Protein AF-A0A969Y5C3-F1 (afdb_monomer)

Solvent-accessible surface area (backbone atoms only — not comparable to full-atom values): 13842 Å² total; per-residue (Å²): 135,90,38,76,43,78,48,73,70,83,74,59,90,88,42,61,69,61,44,55,52,46,55,52,49,49,57,65,30,68,34,36,38,18,27,14,65,58,46,37,65,63,50,38,77,58,30,82,54,47,44,76,51,52,58,35,22,68,54,88,46,24,50,59,86,62,84,75,93,69,72,56,94,81,53,78,95,75,79,98,54,47,31,38,27,33,70,45,72,44,36,96,47,48,27,63,70,49,53,48,49,51,40,71,72,36,80,59,34,34,37,41,35,34,31,47,74,57,75,81,76,49,76,65,51,60,54,53,60,65,38,91,42,37,44,75,65,41,68,72,61,72,70,53,44,40,56,56,54,71,67,33,62,35,38,49,42,58,48,46,81,98,41,74,70,39,50,39,37,66,46,60,55,29,44,35,16,20,50,36,41,45,35,38,29,44,73,31,70,56,53,57,89,47,58,84,62,45,40,68,20,92,47,69,69,46,40,54,52,45,46,53,52,50,69,74,60,78,50,72,72,61,28,55,53,29,28,46,53,16,65,68,33,16,45,71,51,44,50,50,55,51,47,55,51,43,77,73,68,110

pLDDT: mean 91.1, std 8.11, range [57.84, 98.56]

Sequence (250 aa):
MQVVYDCIDPVLENNRIQQQKQNKLLKLSRINFVNSPYLYREISKFNTKTFLVPCGCKTTYFNAKKIFNTPPADFPKIKNQQVLGISSTIDWRINLELILFIAQSNLNWHLVIIGPIHGNPDKKWASVLRTANIHYLGVKDKSKLANYYSFFDVCLIPYIFNKKPLKNNPMKFYEYMAMGKPVVSVPIEALECYQPHVKFANNKRDFVKCINIQLGNQKKKSISDRIMIAKTNNWENKIKEMFKQIDKHL

Mean predicted aligned error: 4.78 Å

Nearest PDB structures (foldseek):
  3c4q-assembly1_A  TM=7.708E-01  e=1.526E-09  Corynebacterium glutamicum
  3c48-assembly1_A  TM=6.067E-01  e=9.274E-10  Corynebacterium glutamicum
  3oka-assembly1_A  TM=6.647E-01  e=3.428E-08  Corynebacterium glutamicum
  2iv3-assembly2_D  TM=6.651E-01  e=3.884E-06  Streptomyces viridochromogenes
  2iv3-assembly1_A  TM=6.685E-01  e=6.390E-06  Streptomyces viridochromogenes

Secondary structure (DSSP, 8-state):
---EEEE-SPPPTT-HHHHHHHHHHHHH-SEEEESSHHHHHHHTTT-S-EEE----B-TTT--TTS---S--TTS----SSEEEEEES-BSTTB-HHHHHHHHHH-TTEEEEEES-B-S---HHHHHHHTSTTEEEEE---GGGHHHHHTT-SEEEE-BPTTSGGGGS--THHHHHHHTT--EEES--GGGGGGTTTEEE-SSHHHHHHHHHHHHH---HHHHHHHHHHHHHTBHHHHHHHHHHHHHHH-

Foldseek 3Di:
DAAEEEDFADDDPPCVVVVVVVLVSLLVHLAYEYAFPLCCVVSCVNPVRYDHQHAAAALVLAALVDDQPDAPPLDDPQDPAAEEEEEDAAELFADLVLLQLLCVVDVSYAYEYEEAHDDDPDPSNVVSCPRPRYHYPYYDDSSCVNRNLLRHQEYEARTDAPDRVLRGRDHVQLSNLSSLHAYEYAHRRSCPVVPPSYHHARDSVSSNVSVVVSNPDPDPVSSVVSSVVNVCRHPVNSVVVVVVSVVVRD

Radius of gyration: 19.15 Å; Cα contacts (8 Å, |Δi|>4): 437; chains: 1; bounding box: 48×39×54 Å

Structure (mmCIF, N/CA/C/O backbone):
data_AF-A0A969Y5C3-F1
#
_entry.id   AF-A0A969Y5C3-F1
#
loop_
_atom_site.group_PDB
_atom_site.id
_atom_site.type_symbol
_atom_site.label_atom_id
_atom_site.label_alt_id
_atom_site.label_comp_id
_atom_site.label_asym_id
_atom_site.label_entity_id
_atom_site.label_seq_id
_atom_site.pdbx_PDB_ins_code
_atom_site.Cartn_x
_atom_site.Cartn_y
_atom_site.Cartn_z
_atom_site.occupancy
_atom_site.B_iso_or_equiv
_atom_site.auth_seq_id
_atom_site.auth_comp_id
_atom_site.auth_asym_id
_atom_site.auth_atom_id
_atom_site.pdbx_PDB_model_num
ATOM 1 N N . MET A 1 1 ? 15.996 -10.269 -31.976 1.00 62.09 1 MET A N 1
ATOM 2 C CA . MET A 1 1 ? 14.940 -10.364 -30.943 1.00 62.09 1 MET A CA 1
ATOM 3 C C . MET A 1 1 ? 14.844 -9.020 -30.235 1.00 62.09 1 MET A C 1
ATOM 5 O O . MET A 1 1 ? 15.869 -8.547 -29.761 1.00 62.09 1 MET A O 1
ATOM 9 N N . GLN A 1 2 ? 13.675 -8.377 -30.217 1.00 85.06 2 GLN A N 1
ATOM 10 C CA . GLN A 1 2 ? 13.462 -7.152 -29.438 1.00 85.06 2 GLN A CA 1
ATOM 11 C C . GLN A 1 2 ? 12.976 -7.550 -28.041 1.00 85.06 2 GLN A C 1
ATOM 13 O O . GLN A 1 2 ? 11.941 -8.196 -27.913 1.00 85.06 2 GLN A O 1
ATOM 18 N N . VAL A 1 3 ? 13.752 -7.229 -27.006 1.00 92.00 3 VAL A N 1
ATOM 19 C CA . VAL A 1 3 ? 13.428 -7.576 -25.615 1.00 92.00 3 VAL A CA 1
ATOM 20 C C . VAL A 1 3 ? 13.048 -6.311 -24.858 1.00 92.00 3 VAL A C 1
ATOM 22 O O . VAL A 1 3 ? 13.847 -5.377 -24.775 1.00 92.00 3 VAL A O 1
ATOM 25 N N . VAL A 1 4 ? 11.844 -6.303 -24.290 1.00 94.69 4 VAL A N 1
ATOM 26 C CA . VAL A 1 4 ? 11.389 -5.323 -23.299 1.00 94.69 4 VAL A CA 1
ATOM 27 C C . VAL A 1 4 ? 11.378 -6.025 -21.948 1.00 94.69 4 VAL A C 1
ATOM 29 O O . VAL A 1 4 ? 10.812 -7.111 -21.830 1.00 94.69 4 VAL A O 1
ATOM 32 N N . TYR A 1 5 ? 12.023 -5.438 -20.943 1.00 94.69 5 TYR A N 1
ATOM 33 C CA . TYR A 1 5 ? 12.099 -6.024 -19.608 1.00 94.69 5 TYR A CA 1
ATOM 34 C C . TYR A 1 5 ? 11.456 -5.105 -18.571 1.00 94.69 5 TYR A C 1
ATOM 36 O O . TYR A 1 5 ? 11.860 -3.957 -18.422 1.00 94.69 5 TYR A O 1
ATOM 44 N N . ASP A 1 6 ? 10.460 -5.615 -17.851 1.00 93.88 6 ASP A N 1
ATOM 45 C CA . ASP A 1 6 ? 9.796 -4.908 -16.755 1.00 93.88 6 ASP A CA 1
ATOM 46 C C . ASP A 1 6 ? 10.303 -5.443 -15.408 1.00 93.88 6 ASP A C 1
ATOM 48 O O . ASP A 1 6 ? 10.040 -6.586 -15.024 1.00 93.88 6 ASP A O 1
ATOM 52 N N . CYS A 1 7 ? 11.096 -4.631 -14.709 1.00 91.88 7 CYS A N 1
ATOM 53 C CA . CYS A 1 7 ? 11.681 -4.977 -13.423 1.00 91.88 7 CYS A CA 1
ATOM 54 C C . CYS A 1 7 ? 10.827 -4.428 -12.276 1.00 91.88 7 CYS A C 1
ATOM 56 O O . CYS A 1 7 ? 10.934 -3.262 -11.889 1.00 91.88 7 CYS A O 1
ATOM 58 N N . ILE A 1 8 ? 10.025 -5.312 -11.688 1.00 87.62 8 ILE A N 1
ATOM 59 C CA . ILE A 1 8 ? 9.081 -4.978 -10.613 1.00 87.62 8 ILE A CA 1
ATOM 60 C C . ILE A 1 8 ? 9.742 -5.036 -9.227 1.00 87.62 8 ILE A C 1
ATOM 62 O O . ILE A 1 8 ? 9.418 -4.229 -8.354 1.00 87.62 8 ILE A O 1
ATOM 66 N N . ASP A 1 9 ? 10.672 -5.969 -9.024 1.00 83.75 9 ASP A N 1
ATOM 67 C CA . ASP A 1 9 ? 11.317 -6.218 -7.735 1.00 83.75 9 ASP A CA 1
ATOM 68 C C . ASP A 1 9 ? 12.847 -6.254 -7.872 1.00 83.75 9 ASP A C 1
ATOM 70 O O . ASP A 1 9 ? 13.371 -6.815 -8.841 1.00 83.75 9 ASP A O 1
ATOM 74 N N . PRO A 1 10 ? 13.598 -5.713 -6.894 1.00 80.00 10 PRO A N 1
ATOM 75 C CA . PRO A 1 10 ? 15.041 -5.871 -6.854 1.00 80.00 10 PRO A CA 1
ATOM 76 C C . PRO A 1 10 ? 15.394 -7.335 -6.590 1.00 80.00 10 PRO A C 1
ATOM 78 O O . PRO A 1 10 ? 14.837 -7.975 -5.692 1.00 80.00 10 PRO A O 1
ATOM 81 N N . VAL A 1 11 ? 16.387 -7.856 -7.310 1.00 80.12 11 VAL A N 1
ATOM 82 C CA . VAL A 1 11 ? 16.952 -9.167 -6.986 1.00 80.12 11 VAL A CA 1
ATOM 83 C C . VAL A 1 11 ? 17.601 -9.110 -5.604 1.00 80.12 11 VAL A C 1
ATOM 85 O O . VAL A 1 11 ? 18.266 -8.141 -5.232 1.00 80.12 11 VAL A O 1
ATOM 88 N N . LEU A 1 12 ? 17.398 -10.160 -4.806 1.00 71.00 12 LEU A N 1
ATOM 89 C CA . LEU A 1 12 ? 17.962 -10.220 -3.466 1.00 71.00 12 LEU A CA 1
ATOM 90 C C . LEU A 1 12 ? 19.500 -10.180 -3.527 1.00 71.00 12 LEU A C 1
ATOM 92 O O . LEU A 1 12 ? 20.126 -10.960 -4.238 1.00 71.00 12 LEU A O 1
ATOM 96 N N . GLU A 1 13 ? 20.103 -9.287 -2.735 1.00 69.69 13 GLU A N 1
ATOM 97 C CA . GLU A 1 13 ? 21.564 -9.094 -2.627 1.00 69.69 13 GLU A CA 1
ATOM 98 C C . GLU A 1 13 ? 22.377 -10.390 -2.407 1.00 69.69 13 GLU A C 1
ATOM 100 O O . GLU A 1 13 ? 23.507 -10.493 -2.875 1.00 69.69 13 GLU A O 1
ATOM 105 N N . ASN A 1 14 ? 21.799 -11.410 -1.769 1.00 75.81 14 ASN A N 1
ATOM 106 C CA . ASN A 1 14 ? 22.447 -12.701 -1.522 1.00 75.81 14 ASN A CA 1
ATOM 107 C C . ASN A 1 14 ? 22.288 -13.728 -2.663 1.00 75.81 14 ASN A C 1
ATOM 109 O O . ASN A 1 14 ? 22.882 -14.799 -2.590 1.00 75.81 14 ASN A O 1
ATOM 113 N N . ASN A 1 15 ? 21.531 -13.428 -3.725 1.00 82.75 15 ASN A N 1
ATOM 114 C CA . ASN A 1 15 ? 21.331 -14.333 -4.859 1.00 82.75 15 ASN A CA 1
ATOM 115 C C . ASN A 1 15 ? 22.194 -13.929 -6.069 1.00 82.75 15 ASN A C 1
ATOM 117 O O . ASN A 1 15 ? 21.703 -13.373 -7.055 1.00 82.75 15 ASN A O 1
ATOM 121 N N . ARG A 1 16 ? 23.501 -14.219 -5.993 1.00 86.50 16 ARG A N 1
ATOM 122 C CA . ARG A 1 16 ? 24.490 -13.849 -7.028 1.00 86.50 16 ARG A CA 1
ATOM 123 C C . ARG A 1 16 ? 24.141 -14.383 -8.420 1.00 86.50 16 ARG A C 1
ATOM 125 O O . ARG A 1 16 ? 24.291 -13.663 -9.402 1.00 86.50 16 ARG A O 1
ATOM 132 N N . ILE A 1 17 ? 23.641 -15.617 -8.511 1.00 88.62 17 ILE A N 1
ATOM 133 C CA . ILE A 1 17 ? 23.264 -16.233 -9.795 1.00 88.62 17 ILE A CA 1
ATOM 134 C C . ILE A 1 17 ? 22.123 -15.445 -10.445 1.00 88.62 17 ILE A C 1
ATOM 136 O O . ILE A 1 17 ? 22.175 -15.138 -11.637 1.00 88.62 17 ILE A O 1
ATOM 140 N N . GLN A 1 18 ? 21.097 -15.085 -9.671 1.00 86.69 18 GLN A N 1
ATOM 141 C CA . GLN A 1 18 ? 19.973 -14.311 -10.189 1.00 86.69 18 GLN A CA 1
ATOM 142 C C . GLN A 1 18 ? 20.397 -12.894 -10.596 1.00 86.69 18 GLN A C 1
ATOM 144 O O . GLN A 1 18 ? 19.936 -12.408 -11.625 1.00 86.69 18 GLN A O 1
ATOM 149 N N . GLN A 1 19 ? 21.322 -12.266 -9.862 1.00 87.44 19 GLN A N 1
ATOM 150 C CA . GLN A 1 19 ? 21.874 -10.955 -10.229 1.00 87.44 19 GLN A CA 1
ATOM 151 C C . GLN A 1 19 ? 22.645 -11.010 -11.544 1.00 87.44 19 GLN A C 1
ATOM 153 O O . GLN A 1 19 ? 22.426 -10.178 -12.415 1.00 87.44 19 GLN A O 1
ATOM 158 N N . GLN A 1 20 ? 23.515 -12.006 -11.734 1.00 89.38 20 GLN A N 1
ATOM 159 C CA . GLN A 1 20 ? 24.256 -12.163 -12.989 1.00 89.38 20 GLN A CA 1
ATOM 160 C C . GLN A 1 20 ? 23.309 -12.367 -14.177 1.00 89.38 20 GLN A C 1
ATOM 162 O O . GLN A 1 20 ? 23.477 -11.733 -15.221 1.00 89.38 20 GLN A O 1
ATOM 167 N N . LYS A 1 21 ? 22.278 -13.206 -14.004 1.00 90.81 21 LYS A N 1
ATOM 168 C CA . LYS A 1 21 ? 21.239 -13.419 -15.020 1.00 90.81 21 LYS A CA 1
ATOM 169 C C . LYS A 1 21 ? 20.464 -12.132 -15.320 1.00 90.81 21 LYS A C 1
ATOM 171 O O . LYS A 1 21 ? 20.291 -11.803 -16.492 1.00 90.81 21 LYS A O 1
ATOM 176 N N . GLN A 1 22 ? 20.053 -11.386 -14.292 1.00 91.62 22 GLN A N 1
ATOM 177 C CA . GLN A 1 22 ? 19.362 -10.107 -14.461 1.00 91.62 22 GLN A CA 1
ATOM 178 C C . GLN A 1 22 ? 20.256 -9.085 -15.168 1.00 91.62 22 GLN A C 1
ATOM 180 O O . GLN A 1 22 ? 19.832 -8.506 -16.158 1.00 91.62 22 GLN A O 1
ATOM 185 N N . ASN A 1 23 ? 21.510 -8.921 -14.750 1.00 91.62 23 ASN A N 1
ATOM 186 C CA . ASN A 1 23 ? 22.449 -7.984 -15.371 1.00 91.62 23 ASN A CA 1
ATOM 187 C C . ASN A 1 23 ? 22.669 -8.289 -16.857 1.00 91.62 23 ASN A C 1
ATOM 189 O O . ASN A 1 23 ? 22.764 -7.368 -17.667 1.00 91.62 23 ASN A O 1
ATOM 193 N N . LYS A 1 24 ? 22.730 -9.574 -17.234 1.00 91.75 24 LYS A N 1
ATOM 194 C CA . LYS A 1 24 ? 22.793 -9.975 -18.645 1.00 91.75 24 LYS A CA 1
ATOM 195 C C . LYS A 1 24 ? 21.522 -9.559 -19.390 1.00 91.75 24 LYS A C 1
ATOM 197 O O . LYS A 1 24 ? 21.624 -8.986 -20.469 1.00 91.75 24 LYS A O 1
ATOM 202 N N . LEU A 1 25 ? 20.346 -9.797 -18.809 1.00 92.19 25 LEU A N 1
ATOM 203 C CA . LEU A 1 25 ? 19.066 -9.411 -19.406 1.00 92.19 25 LEU A CA 1
ATOM 204 C C . LEU A 1 25 ? 18.924 -7.888 -19.554 1.00 92.19 25 LEU A C 1
ATOM 206 O O . LEU A 1 25 ? 18.529 -7.433 -20.618 1.00 92.19 25 LEU A O 1
ATOM 210 N N . LEU A 1 26 ? 19.323 -7.112 -18.542 1.00 93.38 26 LEU A N 1
ATOM 211 C CA . LEU A 1 26 ? 19.278 -5.643 -18.543 1.00 93.38 26 LEU A CA 1
ATOM 212 C C . LEU A 1 26 ? 20.139 -5.005 -19.640 1.00 93.38 26 LEU A C 1
ATOM 214 O O . LEU A 1 26 ? 19.783 -3.947 -20.158 1.00 93.38 26 LEU A O 1
ATOM 218 N N . LYS A 1 27 ? 21.271 -5.635 -19.979 1.00 91.81 27 LYS A N 1
ATOM 219 C CA . LYS A 1 27 ? 22.158 -5.203 -21.072 1.00 91.81 27 LYS A CA 1
ATOM 220 C C . LYS A 1 27 ? 21.638 -5.611 -22.451 1.00 91.81 27 LYS A C 1
ATOM 222 O O . LYS A 1 27 ? 21.927 -4.936 -23.431 1.00 91.81 27 LYS A O 1
ATOM 227 N N . LEU A 1 28 ? 20.924 -6.735 -22.533 1.00 93.00 28 LEU A N 1
ATOM 228 C CA . LEU A 1 28 ? 20.376 -7.265 -23.787 1.00 93.00 28 LEU A CA 1
ATOM 229 C C . LEU A 1 28 ? 19.005 -6.676 -24.135 1.00 93.00 28 LEU A C 1
ATOM 231 O O . LEU A 1 28 ? 18.603 -6.710 -25.299 1.00 93.00 28 LEU A O 1
ATOM 235 N N . SER A 1 29 ? 18.267 -6.177 -23.146 1.00 94.31 29 SER A N 1
ATOM 236 C CA . SER A 1 29 ? 16.988 -5.518 -23.365 1.00 94.31 29 SER A CA 1
ATOM 237 C C . SER A 1 29 ? 17.181 -4.222 -24.144 1.00 94.31 29 SER A C 1
ATOM 239 O O . SER A 1 29 ? 18.144 -3.480 -23.965 1.00 94.31 29 SER A O 1
ATOM 241 N N . ARG A 1 30 ? 16.243 -3.930 -25.042 1.00 94.81 30 ARG A N 1
ATOM 242 C CA . ARG A 1 30 ? 16.225 -2.665 -25.780 1.00 94.81 30 ARG A CA 1
ATOM 243 C C . ARG A 1 30 ? 15.581 -1.555 -24.958 1.00 94.81 30 ARG A C 1
ATOM 245 O O . ARG A 1 30 ? 15.945 -0.395 -25.128 1.00 94.81 30 ARG A O 1
ATOM 252 N N . ILE A 1 31 ? 14.644 -1.923 -24.085 1.00 96.12 31 ILE A N 1
ATOM 253 C CA . ILE A 1 31 ? 13.957 -1.035 -23.149 1.00 96.12 31 ILE A CA 1
ATOM 254 C C . ILE A 1 31 ? 13.816 -1.753 -21.806 1.00 96.12 31 ILE A C 1
ATOM 256 O O . ILE A 1 31 ? 13.459 -2.935 -21.770 1.00 96.12 31 ILE A O 1
ATOM 260 N N . ASN A 1 32 ? 14.052 -1.020 -20.718 1.00 96.75 32 ASN A N 1
ATOM 261 C CA . ASN A 1 32 ? 13.731 -1.447 -19.361 1.00 96.75 32 ASN A CA 1
ATOM 262 C C . ASN A 1 32 ? 12.648 -0.551 -18.755 1.00 96.75 32 ASN A C 1
ATOM 264 O O . ASN A 1 32 ? 12.747 0.674 -18.824 1.00 96.75 32 ASN A O 1
ATOM 268 N N . PHE A 1 33 ? 11.667 -1.154 -18.096 1.00 96.88 33 PHE A N 1
ATOM 269 C CA . PHE A 1 33 ? 10.751 -0.462 -17.196 1.00 96.88 33 PHE A CA 1
ATOM 270 C C . PHE A 1 33 ? 11.070 -0.823 -15.752 1.00 96.88 33 PHE A C 1
ATOM 272 O O . PHE A 1 33 ? 11.528 -1.925 -15.451 1.00 96.88 33 PHE A O 1
ATOM 279 N N . VAL A 1 34 ? 10.872 0.141 -14.863 1.00 96.12 34 VAL A N 1
ATOM 280 C CA . VAL A 1 34 ? 11.080 -0.006 -13.423 1.00 96.12 34 VAL A CA 1
ATOM 281 C C . VAL A 1 34 ? 9.980 0.733 -12.684 1.00 96.12 34 VAL A C 1
ATOM 283 O O . VAL A 1 34 ? 9.523 1.775 -13.148 1.00 96.12 34 VAL A O 1
ATOM 286 N N . ASN A 1 35 ? 9.579 0.240 -11.514 1.00 94.38 35 ASN A N 1
ATOM 287 C CA . ASN A 1 35 ? 8.459 0.836 -10.783 1.00 94.38 35 ASN A CA 1
ATOM 288 C C . ASN A 1 35 ? 8.860 1.834 -9.689 1.00 94.38 35 ASN A C 1
ATOM 290 O O . ASN A 1 35 ? 7.990 2.521 -9.157 1.00 94.38 35 ASN A O 1
ATOM 294 N N . SER A 1 36 ? 10.143 1.940 -9.336 1.00 94.19 36 SER A N 1
ATOM 295 C CA . SER A 1 36 ? 10.598 2.785 -8.230 1.00 94.19 36 SER A CA 1
ATOM 296 C C . SER A 1 36 ? 11.825 3.630 -8.586 1.00 94.19 36 SER A C 1
ATOM 298 O O . SER A 1 36 ? 12.647 3.208 -9.406 1.00 94.19 36 SER A O 1
ATOM 300 N N . PRO A 1 37 ? 12.003 4.800 -7.941 1.00 93.88 37 PRO A N 1
ATOM 301 C CA . PRO A 1 37 ? 13.206 5.615 -8.116 1.00 93.88 37 PRO A CA 1
ATOM 302 C C . PRO A 1 37 ? 14.501 4.860 -7.785 1.00 93.88 37 PRO A C 1
ATOM 304 O O . PRO A 1 37 ? 15.498 5.003 -8.491 1.00 93.88 37 PRO A O 1
ATOM 307 N N . TYR A 1 38 ? 14.475 4.001 -6.760 1.00 92.00 38 TYR A N 1
ATOM 308 C CA . TYR A 1 38 ? 15.594 3.122 -6.427 1.00 92.00 38 TYR A CA 1
ATOM 309 C C . TYR A 1 38 ? 15.970 2.204 -7.596 1.00 92.00 38 TYR A C 1
ATOM 311 O O . TYR A 1 38 ? 17.125 2.191 -8.021 1.00 92.00 38 TYR A O 1
ATOM 319 N N . LEU A 1 39 ? 15.001 1.459 -8.142 1.00 92.75 39 LEU A N 1
ATOM 320 C CA . LEU A 1 39 ? 15.252 0.555 -9.266 1.00 92.75 39 LEU A CA 1
ATOM 321 C C . LEU A 1 39 ? 15.721 1.326 -10.498 1.00 92.75 39 LEU A C 1
ATOM 323 O O . LEU A 1 39 ? 16.626 0.868 -11.184 1.00 92.75 39 LEU A O 1
ATOM 327 N N . TYR A 1 40 ? 15.174 2.518 -10.739 1.00 95.25 40 TYR A N 1
ATOM 328 C CA . TYR A 1 40 ? 15.629 3.399 -11.809 1.00 95.25 40 TYR A CA 1
ATOM 329 C C . TYR A 1 40 ? 17.104 3.759 -11.677 1.00 95.25 40 TYR A C 1
ATOM 331 O O . TYR A 1 40 ? 17.859 3.554 -12.628 1.00 95.25 40 TYR A O 1
ATOM 339 N N . ARG A 1 41 ? 17.545 4.223 -10.503 1.00 94.06 41 ARG A N 1
ATOM 340 C CA . ARG A 1 41 ? 18.963 4.529 -10.269 1.00 94.06 41 ARG A CA 1
ATOM 341 C C . ARG A 1 41 ? 19.859 3.314 -10.455 1.00 94.06 41 ARG A C 1
ATOM 343 O O . ARG A 1 41 ? 20.937 3.455 -11.016 1.00 94.06 41 ARG A O 1
ATOM 350 N N . GLU A 1 42 ? 19.440 2.134 -10.009 1.00 91.69 42 GLU A N 1
ATOM 351 C CA . GLU A 1 42 ? 20.273 0.933 -10.122 1.00 91.69 42 GLU A CA 1
ATOM 352 C C . GLU A 1 42 ? 20.323 0.371 -11.546 1.00 91.69 42 GLU A C 1
ATOM 354 O O . GLU A 1 42 ? 21.392 0.003 -12.029 1.00 91.69 42 GLU A O 1
ATOM 359 N N . ILE A 1 43 ? 19.187 0.333 -12.239 1.00 93.12 43 ILE A N 1
ATOM 360 C CA . ILE A 1 43 ? 19.058 -0.329 -13.541 1.00 93.12 43 ILE A CA 1
ATOM 361 C C . ILE A 1 43 ? 19.511 0.574 -14.691 1.00 93.12 43 ILE A C 1
ATOM 363 O O . ILE A 1 43 ? 20.109 0.077 -15.647 1.00 93.12 43 ILE A O 1
ATOM 367 N N . SER A 1 44 ? 19.328 1.894 -14.586 1.00 95.31 44 SER A N 1
ATOM 368 C CA . SER A 1 44 ? 19.805 2.840 -15.611 1.00 95.31 44 SER A CA 1
ATOM 369 C C . SER A 1 44 ? 21.326 2.798 -15.822 1.00 95.31 44 SER A C 1
ATOM 371 O O . SER A 1 44 ? 21.794 3.119 -16.912 1.00 95.31 44 SER A O 1
ATOM 373 N N . LYS A 1 45 ? 22.100 2.304 -14.839 1.00 94.25 45 LYS A N 1
ATOM 374 C CA . LYS A 1 45 ? 23.550 2.047 -14.960 1.00 94.25 45 LYS A CA 1
ATOM 375 C C . LYS A 1 45 ? 23.885 0.985 -16.016 1.00 94.25 45 LYS A C 1
ATOM 377 O O . LYS A 1 45 ? 24.995 0.971 -16.538 1.00 94.25 45 LYS A O 1
ATOM 382 N N . PHE A 1 46 ? 22.953 0.077 -16.308 1.00 93.31 46 PHE A N 1
ATOM 383 C CA . PHE A 1 46 ? 23.133 -1.000 -17.285 1.00 93.31 46 PHE A CA 1
ATOM 384 C C . PHE A 1 46 ? 22.624 -0.624 -18.676 1.00 93.31 46 PHE A C 1
ATOM 386 O O . PHE A 1 46 ? 23.126 -1.157 -19.663 1.00 93.31 46 PHE A O 1
ATOM 393 N N . ASN A 1 47 ? 21.619 0.252 -18.754 1.00 92.94 47 ASN A N 1
ATOM 394 C CA . ASN A 1 47 ? 20.972 0.634 -20.003 1.00 92.94 47 ASN A CA 1
ATOM 395 C C . ASN A 1 47 ? 20.296 2.006 -19.874 1.00 92.94 47 ASN A C 1
ATOM 397 O O . ASN A 1 47 ? 19.406 2.194 -19.041 1.00 92.94 47 ASN A O 1
ATOM 401 N N . THR A 1 48 ? 20.672 2.950 -20.737 1.00 92.88 48 THR A N 1
ATOM 402 C CA . THR A 1 48 ? 20.135 4.319 -20.729 1.00 92.88 48 THR A CA 1
ATOM 403 C C . THR A 1 48 ? 18.674 4.399 -21.173 1.00 92.88 48 THR A C 1
ATOM 405 O O . THR A 1 48 ? 17.980 5.340 -20.799 1.00 92.88 48 THR A O 1
ATOM 408 N N . LYS A 1 49 ? 18.160 3.395 -21.899 1.00 96.12 49 LYS A N 1
ATOM 409 C CA . LYS A 1 49 ? 16.734 3.249 -22.241 1.00 96.12 49 LYS A CA 1
ATOM 410 C C . LYS A 1 49 ? 15.957 2.571 -21.107 1.00 96.12 49 LYS A C 1
ATOM 412 O O . LYS A 1 49 ? 15.257 1.578 -21.308 1.00 96.12 49 LYS A O 1
ATOM 417 N N . THR A 1 50 ? 16.117 3.103 -19.901 1.00 97.25 50 THR A N 1
ATOM 418 C CA . THR A 1 50 ? 15.374 2.691 -18.708 1.00 97.25 50 THR A CA 1
ATOM 419 C C . THR A 1 50 ? 14.357 3.774 -18.373 1.00 97.25 50 THR A C 1
ATOM 421 O O . THR A 1 50 ? 14.714 4.946 -18.347 1.00 97.25 50 THR A O 1
ATOM 424 N N . PHE A 1 51 ? 13.106 3.401 -18.104 1.00 97.44 51 PHE A N 1
ATOM 425 C CA . PHE A 1 51 ? 12.018 4.339 -17.823 1.00 97.44 51 PHE A CA 1
ATOM 426 C C . PHE A 1 51 ? 11.303 3.983 -16.520 1.00 97.44 51 PHE A C 1
ATOM 428 O O . PHE A 1 51 ? 10.927 2.832 -16.295 1.00 97.44 51 PHE A O 1
ATOM 435 N N . LEU A 1 52 ? 11.108 4.985 -15.662 1.00 96.50 52 LEU A N 1
ATOM 436 C CA . LEU A 1 52 ? 10.364 4.847 -14.414 1.00 96.50 52 LEU A CA 1
ATOM 437 C C . LEU A 1 52 ? 8.859 4.933 -14.688 1.00 96.50 52 LEU A C 1
ATOM 439 O O . LEU A 1 52 ? 8.350 6.011 -14.972 1.00 96.50 52 LEU A O 1
ATOM 443 N N . VAL A 1 53 ? 8.156 3.812 -14.538 1.00 96.19 53 VAL A N 1
ATOM 444 C CA . VAL A 1 53 ? 6.694 3.724 -14.607 1.00 96.19 53 VAL A CA 1
ATOM 445 C C . VAL A 1 53 ? 6.195 3.115 -13.293 1.00 96.19 53 VAL A C 1
ATOM 447 O O . VAL A 1 53 ? 6.241 1.896 -13.123 1.00 96.19 53 VAL A O 1
ATOM 450 N N . PRO A 1 54 ? 5.743 3.937 -12.324 1.00 94.19 54 PRO A N 1
ATOM 451 C CA . PRO A 1 54 ? 5.234 3.440 -11.048 1.00 94.19 54 PRO A CA 1
ATOM 452 C C . PRO A 1 54 ? 4.055 2.482 -11.222 1.00 94.19 54 PRO A C 1
ATOM 454 O O . PRO A 1 54 ? 3.335 2.545 -12.220 1.00 94.19 54 PRO A O 1
ATOM 457 N N . CYS A 1 55 ? 3.799 1.650 -10.214 1.00 93.56 55 CYS A N 1
ATOM 458 C CA . CYS A 1 55 ? 2.612 0.806 -10.182 1.00 93.56 55 CYS A CA 1
ATOM 459 C C . CYS A 1 55 ? 1.328 1.640 -10.284 1.00 93.56 55 CYS A C 1
ATOM 461 O O . CYS A 1 55 ? 1.279 2.826 -9.944 1.00 93.56 55 CYS A O 1
ATOM 463 N N . GLY A 1 56 ? 0.260 0.977 -10.723 1.00 92.69 56 GLY A N 1
ATOM 464 C CA . GLY A 1 56 ? -1.079 1.544 -10.732 1.00 92.69 56 GLY A CA 1
ATOM 465 C C . GLY A 1 56 ? -2.070 0.764 -9.877 1.00 92.69 56 GLY A C 1
ATOM 466 O O . GLY A 1 56 ? -1.749 -0.247 -9.244 1.00 92.69 56 GLY A O 1
ATOM 467 N N . CYS A 1 57 ? -3.317 1.225 -9.892 1.00 92.44 57 CYS A N 1
ATOM 468 C CA . CYS A 1 57 ? -4.462 0.456 -9.413 1.00 92.44 57 CYS A CA 1
ATOM 469 C C . CYS A 1 57 ? -5.486 0.236 -10.528 1.00 92.44 57 CYS A C 1
ATOM 471 O O . CYS A 1 57 ? -5.607 1.028 -11.461 1.00 92.44 57 CYS A O 1
ATOM 473 N N . LYS A 1 58 ? -6.257 -0.849 -10.419 1.00 90.25 58 LYS A N 1
ATOM 474 C CA . LYS A 1 58 ? -7.413 -1.075 -11.289 1.00 90.25 58 LYS A CA 1
ATOM 475 C C . LYS A 1 58 ? -8.616 -0.366 -10.671 1.00 90.25 58 LYS A C 1
ATOM 477 O O . LYS A 1 58 ? -9.291 -0.921 -9.805 1.00 90.25 58 LYS A O 1
ATOM 482 N N . THR A 1 59 ? -8.849 0.878 -11.079 1.00 84.12 59 THR A N 1
ATOM 483 C CA . THR A 1 59 ? -9.860 1.764 -10.471 1.00 84.12 59 THR A CA 1
ATOM 484 C C . THR A 1 59 ? -11.286 1.222 -10.594 1.00 84.12 59 THR A C 1
ATOM 486 O O . THR A 1 59 ? -12.128 1.536 -9.758 1.00 84.12 59 THR A O 1
ATOM 489 N N . THR A 1 60 ? -11.558 0.333 -11.557 1.00 86.19 60 THR A N 1
ATOM 490 C CA . THR A 1 60 ? -12.867 -0.328 -11.689 1.00 86.19 60 THR A CA 1
ATOM 491 C C . THR A 1 60 ? -13.222 -1.201 -10.482 1.00 86.19 60 THR A C 1
ATOM 493 O O . THR A 1 60 ? -14.400 -1.349 -10.171 1.00 86.19 60 THR A O 1
ATOM 496 N N . TYR A 1 61 ? -12.231 -1.779 -9.791 1.00 86.88 61 TYR A N 1
ATOM 497 C CA . TYR A 1 61 ? -12.465 -2.557 -8.567 1.00 86.88 61 TYR A CA 1
ATOM 498 C C . TYR A 1 61 ? -12.563 -1.676 -7.322 1.00 86.88 61 TYR A C 1
ATOM 500 O O . TYR A 1 61 ? -13.250 -2.042 -6.374 1.00 86.88 61 TYR A O 1
ATOM 508 N N . PHE A 1 62 ? -11.918 -0.509 -7.329 1.00 89.44 62 PHE A N 1
ATOM 509 C CA . PHE A 1 62 ? -11.821 0.391 -6.183 1.00 89.44 62 PHE A CA 1
ATOM 510 C C . PHE A 1 62 ? -12.531 1.710 -6.482 1.00 89.44 62 PHE A C 1
ATOM 512 O O . PHE A 1 62 ? -11.912 2.705 -6.856 1.00 89.44 62 PHE A O 1
ATOM 519 N N . ASN A 1 63 ? -13.855 1.701 -6.335 1.00 86.06 63 ASN A N 1
ATOM 520 C CA . ASN A 1 63 ? -14.697 2.857 -6.611 1.00 86.06 63 ASN A CA 1
ATOM 521 C C . ASN A 1 63 ? -15.272 3.446 -5.318 1.00 86.06 63 ASN A C 1
ATOM 523 O O . ASN A 1 63 ? -16.272 2.949 -4.800 1.00 86.06 63 ASN A O 1
ATOM 527 N N . ALA A 1 64 ? -14.698 4.557 -4.851 1.00 84.31 64 ALA A N 1
ATOM 528 C CA . ALA A 1 64 ? -15.190 5.288 -3.681 1.00 84.31 64 ALA A CA 1
ATOM 529 C C . ALA A 1 64 ? -16.620 5.852 -3.825 1.00 84.31 64 ALA A C 1
ATOM 5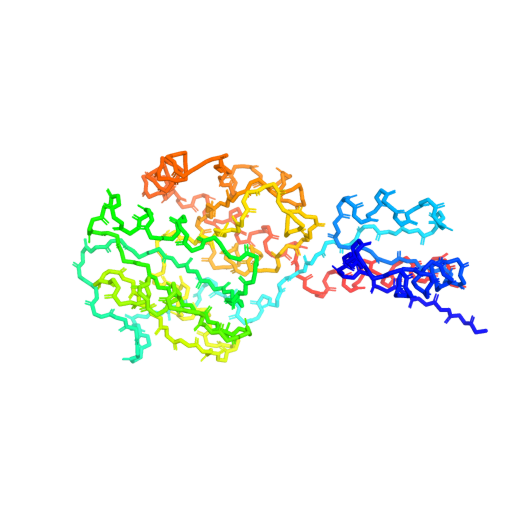31 O O . ALA A 1 64 ? -17.221 6.215 -2.821 1.00 84.31 64 ALA A O 1
ATOM 532 N N . LYS A 1 65 ? -17.181 5.944 -5.043 1.00 84.19 65 LYS A N 1
ATOM 533 C CA . LYS A 1 65 ? -18.586 6.350 -5.241 1.00 84.19 65 LYS A CA 1
ATOM 534 C C . LYS A 1 65 ? -19.577 5.228 -4.935 1.00 84.19 65 LYS A C 1
ATOM 536 O O . LYS A 1 65 ? -20.767 5.497 -4.800 1.00 84.19 65 LYS A O 1
ATOM 541 N N . LYS A 1 66 ? -19.119 3.973 -4.882 1.00 86.44 66 LYS A N 1
ATOM 542 C CA . LYS A 1 66 ? -19.982 2.847 -4.534 1.00 86.44 66 LYS A CA 1
ATOM 543 C C . LYS A 1 66 ? -20.335 2.947 -3.052 1.00 86.44 66 LYS A C 1
ATOM 545 O O . LYS A 1 66 ? -19.452 3.046 -2.205 1.00 86.44 66 LYS A O 1
ATOM 550 N N . ILE A 1 67 ? -21.629 2.925 -2.760 1.00 82.25 67 ILE A N 1
ATOM 551 C CA . ILE A 1 67 ? -22.134 2.954 -1.392 1.00 82.25 67 ILE A CA 1
ATOM 552 C C . ILE A 1 67 ? -22.035 1.539 -0.813 1.00 82.25 67 ILE A C 1
ATOM 554 O O . ILE A 1 67 ? -22.561 0.586 -1.389 1.00 82.25 67 ILE A O 1
ATOM 558 N N . PHE A 1 68 ? -21.355 1.411 0.324 1.00 87.00 68 PHE A N 1
ATOM 559 C CA . PHE A 1 68 ? -21.227 0.171 1.085 1.00 87.00 68 PHE A CA 1
ATOM 560 C C . PHE A 1 68 ? -21.890 0.371 2.450 1.00 87.00 68 PHE A C 1
ATOM 562 O O . PHE A 1 68 ? -21.268 0.876 3.379 1.00 87.00 68 PHE A O 1
ATOM 569 N N . ASN A 1 69 ? -23.175 0.025 2.550 1.00 85.69 69 ASN A N 1
ATOM 570 C CA . ASN A 1 69 ? -23.966 0.256 3.767 1.00 85.69 69 ASN A CA 1
ATOM 571 C C . ASN A 1 69 ? -23.727 -0.801 4.848 1.00 85.69 69 ASN A C 1
ATOM 573 O O . ASN A 1 69 ? -23.897 -0.526 6.031 1.00 85.69 69 ASN A O 1
ATOM 577 N N . THR A 1 70 ? -23.352 -2.014 4.445 1.00 89.25 70 THR A N 1
ATOM 578 C CA . THR A 1 70 ? -23.189 -3.154 5.348 1.00 89.25 70 THR A CA 1
ATOM 579 C C . THR A 1 70 ? -21.799 -3.753 5.195 1.00 89.25 70 THR A C 1
ATOM 581 O O . THR A 1 70 ? -21.397 -4.043 4.059 1.00 89.25 70 THR A O 1
ATOM 584 N N . PRO A 1 71 ? -21.071 -3.971 6.302 1.00 91.88 71 PRO A N 1
ATOM 585 C CA . PRO A 1 71 ? -19.770 -4.605 6.231 1.00 91.88 71 PRO A CA 1
ATOM 586 C C . PRO A 1 71 ? -19.890 -6.057 5.740 1.00 91.88 71 PRO A C 1
ATOM 588 O O . PRO A 1 71 ? -20.950 -6.674 5.895 1.00 91.88 71 PRO A O 1
ATOM 591 N N . PRO A 1 72 ? -18.830 -6.615 5.125 1.00 94.94 72 PRO A N 1
ATOM 592 C CA . PRO A 1 72 ? -18.770 -8.038 4.795 1.00 94.94 72 PRO A CA 1
ATOM 593 C C . PRO A 1 72 ? -19.111 -8.932 5.998 1.00 94.94 72 PRO A C 1
ATOM 595 O O . PRO A 1 72 ? -18.843 -8.565 7.138 1.00 94.94 72 PRO A O 1
ATOM 598 N N . ALA A 1 73 ? -19.669 -10.121 5.750 1.00 94.88 73 ALA A N 1
ATOM 599 C CA . ALA A 1 73 ? -20.166 -11.010 6.810 1.00 94.88 73 ALA A CA 1
ATOM 600 C C . ALA A 1 73 ? -19.095 -11.434 7.835 1.00 94.88 73 ALA A C 1
ATOM 602 O O . ALA A 1 73 ? -19.407 -11.676 8.996 1.00 94.88 73 ALA A O 1
ATOM 603 N N . ASP A 1 74 ? -17.840 -11.516 7.403 1.00 96.62 74 ASP A N 1
ATOM 604 C CA . ASP A 1 74 ? -16.675 -11.864 8.216 1.00 96.62 74 ASP A CA 1
ATOM 605 C C . ASP A 1 74 ? -15.928 -10.640 8.767 1.00 96.62 74 ASP A C 1
ATOM 607 O O . ASP A 1 74 ? -14.886 -10.783 9.403 1.00 96.62 74 ASP A O 1
ATOM 611 N N . PHE A 1 75 ? -16.431 -9.430 8.521 1.00 97.25 75 PHE A N 1
ATOM 612 C CA . PHE A 1 75 ? -15.872 -8.225 9.108 1.00 97.25 75 PHE A CA 1
ATOM 613 C C . PHE A 1 75 ? -16.180 -8.199 10.613 1.00 97.25 75 PHE A C 1
ATOM 615 O O . PHE A 1 75 ? -17.312 -8.490 11.018 1.00 97.25 75 PHE A O 1
ATOM 622 N N . PRO A 1 76 ? -15.210 -7.843 11.471 1.00 95.56 76 PRO A N 1
ATOM 623 C CA . PRO A 1 76 ? -15.422 -7.842 12.912 1.00 95.56 76 PRO A CA 1
ATOM 624 C C . PRO A 1 76 ? -16.520 -6.855 13.323 1.00 95.56 76 PRO A C 1
ATOM 626 O O . PRO A 1 76 ? -16.635 -5.750 12.791 1.00 95.56 76 PRO A O 1
ATOM 629 N N . LYS A 1 77 ? -17.322 -7.246 14.318 1.00 93.88 77 LYS A N 1
ATOM 630 C CA . LYS A 1 77 ? -18.376 -6.398 14.889 1.00 93.88 77 LYS A CA 1
ATOM 631 C C . LYS A 1 77 ? -17.748 -5.318 15.773 1.00 93.88 77 LYS A C 1
ATOM 633 O O . LYS A 1 77 ? -17.572 -5.516 16.970 1.00 93.88 77 LYS A O 1
ATOM 638 N N . ILE A 1 78 ? -17.411 -4.189 15.162 1.00 92.06 78 ILE A N 1
ATOM 639 C CA . ILE A 1 78 ? -16.773 -3.035 15.800 1.00 92.06 78 ILE A CA 1
ATOM 640 C C . ILE A 1 78 ? -17.815 -1.913 15.899 1.00 92.06 78 ILE A C 1
ATOM 642 O O . ILE A 1 78 ? -18.451 -1.576 14.902 1.00 92.06 78 ILE A O 1
ATOM 646 N N . LYS A 1 79 ? -18.037 -1.363 17.099 1.00 85.44 79 LYS A N 1
ATOM 647 C CA . LYS A 1 79 ? -19.041 -0.319 17.366 1.00 85.44 79 LYS A CA 1
ATOM 648 C C . LYS A 1 79 ? -18.385 0.889 18.027 1.00 85.44 79 LYS A C 1
ATOM 650 O O . LYS A 1 79 ? -17.978 0.814 19.180 1.00 85.44 79 LYS A O 1
ATOM 655 N N . ASN A 1 80 ? -18.364 2.022 17.327 1.00 84.25 8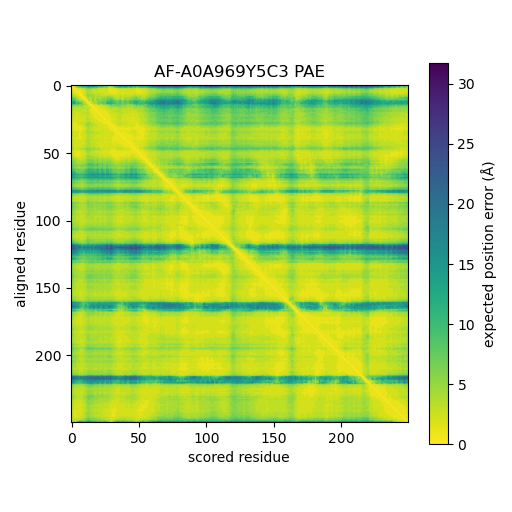0 ASN A N 1
ATOM 656 C CA . ASN A 1 80 ? -17.810 3.296 17.810 1.00 84.25 80 ASN A CA 1
ATOM 657 C C . ASN A 1 80 ? -16.287 3.286 18.077 1.00 84.25 80 ASN A C 1
ATOM 659 O O . ASN A 1 80 ? -15.767 4.235 18.661 1.00 84.25 80 ASN A O 1
ATOM 663 N N . GLN A 1 81 ? -15.563 2.248 17.646 1.00 94.06 81 GLN A N 1
ATOM 664 C CA . GLN A 1 81 ? -14.096 2.202 17.655 1.00 94.06 81 GLN A CA 1
ATOM 665 C C . GLN A 1 81 ? -13.520 2.479 16.263 1.00 94.06 81 GLN A C 1
ATOM 667 O O . GLN A 1 81 ? -14.226 2.385 15.262 1.00 94.06 81 GLN A O 1
ATOM 672 N N . GLN A 1 82 ? -12.224 2.791 16.210 1.00 96.62 82 GLN A N 1
ATOM 673 C CA . GLN A 1 82 ? -11.527 3.082 14.957 1.00 96.62 82 GLN A CA 1
ATOM 674 C C . GLN A 1 82 ? -10.980 1.803 14.328 1.00 96.62 82 GLN A C 1
ATOM 676 O O . GLN A 1 82 ? -10.389 0.964 15.013 1.00 96.62 82 GLN A O 1
ATOM 681 N N . VAL A 1 83 ? -11.109 1.685 13.013 1.00 98.00 83 VAL A N 1
ATOM 682 C CA . VAL A 1 83 ? -10.628 0.557 12.225 1.00 98.00 83 VAL A CA 1
ATOM 683 C C . VAL A 1 83 ? -9.369 0.940 11.458 1.00 98.00 83 VAL A C 1
ATOM 685 O O . VAL A 1 83 ? -9.379 1.775 10.551 1.00 98.00 83 VAL A O 1
ATOM 688 N N . LEU A 1 84 ? -8.268 0.270 11.778 1.00 98.56 84 LEU A N 1
ATOM 689 C CA . LEU A 1 84 ? -6.991 0.426 11.097 1.00 98.56 84 LEU A CA 1
ATOM 690 C C . LEU A 1 84 ? -6.778 -0.743 10.132 1.00 98.56 84 LEU A C 1
ATOM 692 O O . LEU A 1 84 ? -6.613 -1.889 10.544 1.00 98.56 84 LEU A O 1
ATOM 696 N N . GLY A 1 85 ? -6.794 -0.468 8.832 1.00 98.38 85 GLY A N 1
ATOM 697 C CA . GLY A 1 85 ? -6.771 -1.503 7.802 1.00 98.38 85 GLY A CA 1
ATOM 698 C C . GLY A 1 85 ? -5.379 -1.824 7.274 1.00 98.38 85 GLY A C 1
ATOM 699 O O . GLY A 1 85 ? -4.642 -0.922 6.878 1.00 98.38 85 GLY A O 1
ATOM 700 N N . ILE A 1 86 ? -5.035 -3.106 7.182 1.00 98.12 86 ILE A N 1
ATOM 701 C CA . ILE A 1 86 ? -3.820 -3.602 6.527 1.00 98.12 86 ILE A CA 1
ATOM 702 C C . ILE A 1 86 ? -4.239 -4.614 5.465 1.00 98.12 86 ILE A C 1
ATOM 704 O O . ILE A 1 86 ? -4.690 -5.705 5.789 1.00 98.12 86 ILE A O 1
ATOM 708 N N . SER A 1 87 ? -4.056 -4.275 4.193 1.00 96.56 87 SER A N 1
ATOM 709 C CA . SER A 1 87 ? -4.212 -5.199 3.071 1.00 96.56 87 SER A CA 1
ATOM 710 C C . SER A 1 87 ? -2.856 -5.457 2.427 1.00 96.56 87 SER A C 1
ATOM 712 O O . SER A 1 87 ? -2.288 -4.590 1.756 1.00 96.56 87 SER A O 1
ATOM 714 N N . SER A 1 88 ? -2.279 -6.621 2.711 1.00 91.38 88 SER A N 1
ATOM 715 C CA . SER A 1 88 ? -0.951 -7.001 2.234 1.00 91.38 88 SER A CA 1
ATOM 716 C C . SER A 1 88 ? -0.753 -8.500 2.356 1.00 91.38 88 SER A C 1
ATOM 718 O O . SER A 1 88 ? -1.262 -9.134 3.277 1.00 91.38 88 SER A O 1
ATOM 720 N N . THR A 1 89 ? 0.105 -9.048 1.498 1.00 90.19 89 THR A N 1
ATOM 721 C CA . THR A 1 89 ? 0.796 -10.284 1.846 1.00 90.19 89 THR A CA 1
ATOM 722 C C . THR A 1 89 ? 1.533 -10.088 3.163 1.00 90.19 89 THR A C 1
ATOM 724 O O . THR A 1 89 ? 2.254 -9.104 3.363 1.00 90.19 89 THR A O 1
ATOM 727 N N . ILE A 1 90 ? 1.306 -11.035 4.052 1.00 88.31 90 ILE A N 1
ATOM 728 C CA . ILE A 1 90 ? 1.893 -11.137 5.360 1.00 88.31 90 ILE A CA 1
ATOM 729 C C . ILE A 1 90 ? 3.172 -11.970 5.219 1.00 88.31 90 ILE A C 1
ATOM 731 O O . ILE A 1 90 ? 3.132 -13.197 5.155 1.00 88.31 90 ILE A O 1
ATOM 735 N N . ASP A 1 91 ? 4.304 -11.285 5.093 1.00 87.38 91 ASP A N 1
ATOM 736 C CA . ASP A 1 91 ? 5.617 -11.887 4.868 1.00 87.38 91 ASP A CA 1
ATOM 737 C C . ASP A 1 91 ? 6.719 -11.110 5.609 1.00 87.38 91 ASP A C 1
ATOM 739 O O . ASP A 1 91 ? 6.456 -10.227 6.431 1.00 87.38 91 ASP A O 1
ATOM 743 N N . TRP A 1 92 ? 7.977 -11.416 5.288 1.00 85.44 92 TRP A N 1
ATOM 744 C CA . TRP A 1 92 ? 9.180 -10.790 5.845 1.00 85.44 92 TRP A CA 1
ATOM 745 C C . TRP A 1 92 ? 9.227 -9.256 5.736 1.00 85.44 92 TRP A C 1
ATOM 747 O O . TRP A 1 92 ? 10.081 -8.634 6.371 1.00 85.44 92 TRP A O 1
ATOM 757 N N . ARG A 1 93 ? 8.367 -8.633 4.920 1.00 88.25 93 ARG A N 1
ATOM 758 C CA . ARG A 1 93 ? 8.293 -7.180 4.755 1.00 88.25 93 ARG A CA 1
ATOM 759 C C . ARG A 1 93 ? 7.468 -6.522 5.849 1.00 88.25 93 ARG A C 1
ATOM 761 O O . ARG A 1 93 ? 7.736 -5.365 6.153 1.00 88.25 93 ARG A O 1
ATOM 768 N N . ILE A 1 94 ? 6.483 -7.218 6.417 1.00 90.25 94 ILE A N 1
ATOM 769 C CA . ILE A 1 94 ? 5.573 -6.681 7.434 1.00 90.25 94 ILE A CA 1
ATOM 770 C C . ILE A 1 94 ? 6.254 -6.661 8.805 1.00 90.25 94 ILE A C 1
ATOM 772 O O . ILE A 1 94 ? 6.880 -7.626 9.239 1.00 90.25 94 ILE A O 1
ATOM 776 N N . ASN A 1 95 ? 6.114 -5.544 9.515 1.00 92.44 95 ASN A N 1
ATOM 777 C CA . ASN A 1 95 ? 6.641 -5.366 10.857 1.00 92.44 95 ASN A CA 1
ATOM 778 C C . ASN A 1 95 ? 5.600 -5.763 11.907 1.00 92.44 95 ASN A C 1
ATOM 780 O O . ASN A 1 95 ? 4.796 -4.949 12.359 1.00 92.44 95 ASN A O 1
ATOM 784 N N . LEU A 1 96 ? 5.651 -7.023 12.325 1.00 90.31 96 LEU A N 1
ATOM 785 C CA . LEU A 1 96 ? 4.780 -7.557 13.370 1.00 90.31 96 LEU A CA 1
ATOM 786 C C . LEU A 1 96 ? 4.849 -6.800 14.693 1.00 90.31 96 LEU A C 1
ATOM 788 O O . LEU A 1 96 ? 3.833 -6.595 15.348 1.00 90.31 96 LEU A O 1
ATOM 792 N N . GLU A 1 97 ? 6.044 -6.382 15.098 1.00 92.06 97 GLU A N 1
ATOM 793 C CA . GLU A 1 97 ? 6.203 -5.666 16.361 1.00 92.06 97 GLU A CA 1
ATOM 794 C C . GLU A 1 97 ? 5.594 -4.273 16.302 1.00 92.06 97 GLU A C 1
ATOM 796 O O . GLU A 1 97 ? 5.153 -3.754 17.321 1.00 92.06 97 GLU A O 1
ATOM 801 N N . LEU A 1 98 ? 5.590 -3.655 15.121 1.00 95.69 98 LEU A N 1
ATOM 802 C CA . LEU A 1 98 ? 4.890 -2.400 14.899 1.00 95.69 98 LEU A CA 1
ATOM 803 C C . LEU A 1 98 ? 3.374 -2.609 14.967 1.00 95.69 98 LEU A C 1
ATOM 805 O O . LEU A 1 98 ? 2.704 -1.831 15.632 1.00 95.69 98 LEU A O 1
ATOM 809 N N . ILE A 1 99 ? 2.846 -3.666 14.342 1.00 96.06 99 ILE A N 1
ATOM 810 C CA . ILE A 1 99 ? 1.418 -4.018 14.421 1.00 96.06 99 ILE A CA 1
ATOM 811 C C . ILE A 1 99 ? 0.994 -4.222 15.882 1.00 96.06 99 ILE A C 1
ATOM 813 O O . ILE A 1 99 ? 0.030 -3.603 16.327 1.00 96.06 99 ILE A O 1
ATOM 817 N N . LEU A 1 100 ? 1.743 -5.028 16.642 1.00 95.56 100 LEU A N 1
ATOM 818 C CA . LEU A 1 100 ? 1.465 -5.273 18.059 1.00 95.56 100 LEU A CA 1
ATOM 819 C C . LEU A 1 100 ? 1.552 -3.984 18.886 1.00 95.56 100 LEU A C 1
ATOM 821 O O . LEU A 1 100 ? 0.671 -3.710 19.695 1.00 95.56 100 LEU A O 1
ATOM 825 N N . PHE A 1 101 ? 2.577 -3.163 18.645 1.00 97.00 101 PHE A N 1
ATOM 826 C CA . PHE A 1 101 ? 2.734 -1.880 19.325 1.00 97.00 101 PHE A CA 1
ATOM 827 C C . PHE A 1 101 ? 1.552 -0.941 19.059 1.00 97.00 101 PHE A C 1
ATOM 829 O O . PHE A 1 101 ? 1.059 -0.308 19.988 1.00 97.00 101 PHE A O 1
ATOM 836 N N . ILE A 1 102 ? 1.067 -0.863 17.814 1.00 97.94 102 ILE A N 1
ATOM 837 C CA . ILE A 1 102 ? -0.110 -0.057 17.458 1.00 97.94 102 ILE A CA 1
ATOM 838 C C . ILE A 1 102 ? -1.345 -0.570 18.206 1.00 97.94 102 ILE A C 1
ATOM 840 O O . ILE A 1 102 ? -2.047 0.230 18.818 1.00 97.94 102 ILE A O 1
ATOM 844 N N . ALA A 1 103 ? -1.572 -1.886 18.203 1.00 97.06 103 ALA A N 1
ATOM 845 C CA . ALA A 1 103 ? -2.702 -2.509 18.890 1.00 97.06 103 ALA A CA 1
ATOM 846 C C . ALA A 1 103 ? -2.691 -2.235 20.406 1.00 97.06 103 ALA A C 1
ATOM 848 O O . ALA A 1 103 ? -3.729 -1.951 20.995 1.00 97.06 103 ALA A O 1
ATOM 849 N N . GLN A 1 104 ? -1.516 -2.262 21.035 1.00 96.69 104 GLN A N 1
ATOM 850 C CA . GLN A 1 104 ? -1.354 -1.991 22.468 1.00 96.69 104 GLN A CA 1
ATOM 851 C C . GLN A 1 104 ? -1.402 -0.498 22.817 1.00 96.69 104 GLN A C 1
ATOM 853 O O . GLN A 1 104 ? -1.684 -0.146 23.958 1.00 96.69 104 GLN A O 1
ATOM 858 N N . SER A 1 105 ? -1.135 0.387 21.853 1.00 97.69 105 SER A N 1
ATOM 859 C CA . SER A 1 105 ? -1.114 1.837 22.088 1.00 97.69 105 SER A CA 1
ATOM 860 C C . SER A 1 105 ? -2.507 2.426 22.307 1.00 97.69 105 SER A C 1
ATOM 862 O O . SER A 1 105 ? -2.630 3.471 22.941 1.00 97.69 105 SER A O 1
ATOM 864 N N . ASN A 1 106 ? -3.550 1.789 21.769 1.00 96.50 106 ASN A N 1
ATOM 865 C CA . ASN A 1 106 ? -4.933 2.187 21.994 1.00 96.50 106 ASN A CA 1
ATOM 866 C C . ASN A 1 106 ? -5.873 0.991 21.792 1.00 96.50 106 ASN A C 1
ATOM 868 O O . ASN A 1 106 ? -6.049 0.514 20.672 1.00 96.50 106 ASN A O 1
ATOM 872 N N . LEU A 1 107 ? -6.521 0.539 22.867 1.00 95.00 107 LEU A N 1
ATOM 873 C CA . LEU A 1 107 ? -7.439 -0.604 22.819 1.00 95.00 107 LEU A CA 1
ATOM 874 C C . LEU A 1 107 ? -8.733 -0.310 22.038 1.00 95.00 107 LEU A C 1
ATOM 876 O O . LEU A 1 107 ? -9.397 -1.244 21.602 1.00 95.00 107 LEU A O 1
ATOM 880 N N . ASN A 1 108 ? -9.053 0.968 21.787 1.00 96.00 108 ASN A N 1
ATOM 881 C CA . ASN A 1 108 ? -10.144 1.385 20.898 1.00 96.00 108 ASN A CA 1
ATOM 882 C C . ASN A 1 108 ? -9.734 1.416 19.415 1.00 96.00 108 ASN A C 1
ATOM 884 O O . ASN A 1 108 ? -10.490 1.905 18.575 1.00 96.00 108 ASN A O 1
ATOM 888 N N . TRP A 1 109 ? -8.533 0.955 19.068 1.00 97.88 109 TRP A N 1
ATOM 889 C CA . TRP A 1 109 ? -8.138 0.729 17.683 1.00 97.88 109 TRP A CA 1
ATOM 890 C C . TRP A 1 109 ? -8.208 -0.751 17.367 1.00 97.88 109 TRP A C 1
ATOM 892 O O . TRP A 1 109 ? -7.564 -1.562 18.024 1.00 97.88 109 TRP A O 1
ATOM 902 N N . HIS A 1 110 ? -8.958 -1.093 16.330 1.00 98.19 110 HIS A N 1
ATOM 903 C CA . HIS A 1 110 ? -9.082 -2.451 15.833 1.00 98.19 110 HIS A CA 1
ATOM 904 C C . HIS A 1 110 ? -8.314 -2.577 14.524 1.00 98.19 110 HIS A C 1
ATOM 906 O O . HIS A 1 110 ? -8.645 -1.930 13.530 1.00 98.19 110 HIS A O 1
ATOM 912 N N . LEU A 1 111 ? -7.280 -3.414 14.512 1.00 98.38 111 LEU A N 1
ATOM 913 C CA . LEU A 1 111 ? -6.514 -3.688 13.307 1.00 98.38 111 LEU A CA 1
ATOM 914 C C . LEU A 1 111 ? -7.209 -4.788 12.512 1.00 98.38 111 LEU A C 1
ATOM 916 O O . LEU A 1 111 ? -7.377 -5.894 13.015 1.00 98.38 111 LEU A O 1
ATOM 920 N N . VAL A 1 112 ? -7.579 -4.505 11.267 1.00 98.06 112 VAL A N 1
ATOM 921 C CA . VAL A 1 112 ? -8.152 -5.491 10.344 1.00 98.06 112 VAL A CA 1
ATOM 922 C C . VAL A 1 112 ? -7.112 -5.825 9.285 1.00 98.06 112 VAL A C 1
ATOM 924 O O . VAL A 1 112 ? -6.710 -4.961 8.506 1.00 98.06 112 VAL A O 1
ATOM 927 N N . ILE A 1 113 ? -6.668 -7.079 9.265 1.00 97.31 113 ILE A N 1
ATOM 928 C CA . ILE A 1 113 ? -5.589 -7.565 8.406 1.00 97.31 113 ILE A CA 1
ATOM 929 C C . ILE A 1 113 ? -6.159 -8.515 7.351 1.00 97.31 113 ILE A C 1
ATOM 931 O O . ILE A 1 113 ? -6.800 -9.515 7.674 1.00 97.31 113 ILE A O 1
ATOM 935 N N . ILE A 1 114 ? -5.895 -8.210 6.084 1.00 97.25 114 ILE A N 1
ATOM 936 C CA . ILE A 1 114 ? -6.362 -8.945 4.910 1.00 97.25 114 ILE A CA 1
ATOM 937 C C . ILE A 1 114 ? -5.162 -9.310 4.035 1.00 97.25 114 ILE A C 1
ATOM 939 O O . ILE A 1 114 ? -4.325 -8.461 3.732 1.00 97.25 114 ILE A O 1
ATOM 943 N N . GLY A 1 115 ? -5.109 -10.560 3.583 1.00 94.50 115 GLY A N 1
ATOM 944 C CA . GLY A 1 115 ? -4.093 -11.051 2.655 1.00 94.50 115 GLY A CA 1
ATOM 945 C C . GLY A 1 115 ? -3.525 -12.414 3.048 1.00 94.50 115 GLY A C 1
ATOM 946 O O . GLY A 1 115 ? -3.837 -12.930 4.118 1.00 94.50 115 GLY A O 1
ATOM 947 N N . PRO A 1 116 ? -2.729 -13.037 2.168 1.00 92.88 116 PRO A N 1
ATOM 948 C CA . PRO A 1 116 ? -2.137 -14.344 2.433 1.00 92.88 116 PRO A CA 1
ATOM 949 C C . PRO A 1 116 ? -0.977 -14.241 3.424 1.00 92.88 116 PRO A C 1
ATOM 951 O O . PRO A 1 116 ? -0.238 -13.258 3.410 1.00 92.88 116 PRO A O 1
ATOM 954 N N . ILE A 1 117 ? -0.757 -15.297 4.206 1.00 89.25 117 ILE A N 1
ATOM 955 C CA . ILE A 1 117 ? 0.485 -15.505 4.961 1.00 89.25 117 ILE A CA 1
ATOM 956 C C . ILE A 1 117 ? 1.439 -16.316 4.087 1.00 89.25 117 ILE A C 1
ATOM 958 O O . ILE A 1 117 ? 1.089 -17.404 3.639 1.00 89.25 117 ILE A O 1
ATOM 962 N N . HIS A 1 118 ? 2.629 -15.774 3.825 1.00 85.94 118 HIS A N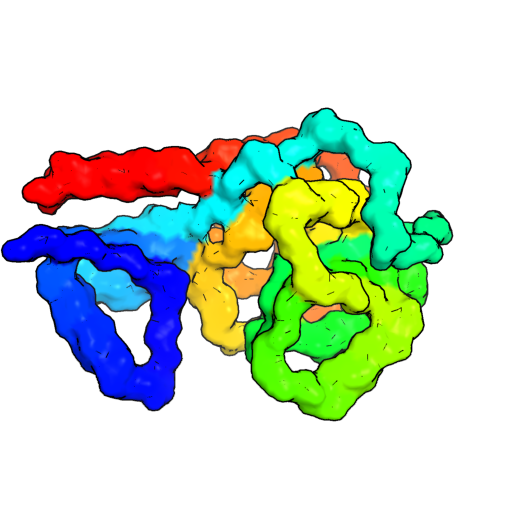 1
ATOM 963 C CA . HIS A 1 118 ? 3.693 -16.480 3.113 1.00 85.94 118 HIS A CA 1
ATOM 964 C C . HIS A 1 118 ? 4.834 -16.826 4.067 1.00 85.94 118 HIS A C 1
ATOM 966 O O . HIS A 1 118 ? 5.353 -15.969 4.783 1.00 85.94 118 HIS A O 1
ATOM 972 N N . GLY A 1 119 ? 5.264 -18.086 4.007 1.00 72.50 119 GLY A N 1
ATOM 973 C CA . GLY A 1 119 ? 6.183 -18.676 4.974 1.00 72.50 119 GLY A CA 1
ATOM 974 C C . GLY A 1 119 ? 5.430 -19.374 6.104 1.00 72.50 119 GLY A C 1
ATOM 975 O O . GLY A 1 119 ? 4.207 -19.291 6.200 1.00 72.50 119 GLY A O 1
ATOM 976 N N . ASN A 1 120 ? 6.166 -20.095 6.946 1.00 58.78 120 ASN A N 1
ATOM 977 C CA . ASN A 1 120 ? 5.573 -20.715 8.121 1.00 58.78 120 ASN A CA 1
ATOM 978 C C . ASN A 1 120 ? 5.397 -19.614 9.179 1.00 58.78 120 ASN A C 1
ATOM 980 O O . ASN A 1 120 ? 6.413 -19.022 9.563 1.00 58.78 120 ASN A O 1
ATOM 984 N N . PRO A 1 121 ? 4.168 -19.274 9.612 1.00 60.81 121 PRO A N 1
ATOM 985 C CA . PRO A 1 121 ? 3.989 -18.331 10.700 1.00 60.81 121 PRO A CA 1
ATOM 986 C C . PRO A 1 121 ? 4.683 -18.914 11.929 1.00 60.81 121 PRO A C 1
ATOM 988 O O . PRO A 1 121 ? 4.211 -19.874 12.535 1.00 60.81 121 PRO A O 1
ATOM 991 N N . ASP A 1 122 ? 5.844 -18.365 12.274 1.00 67.00 122 ASP A N 1
ATOM 992 C CA . ASP A 1 122 ? 6.510 -18.710 13.519 1.00 67.00 122 ASP A CA 1
ATOM 993 C C . ASP A 1 122 ? 5.585 -18.400 14.715 1.00 67.00 122 ASP A C 1
ATOM 995 O O . ASP A 1 122 ? 4.529 -17.764 14.599 1.00 67.00 122 ASP A O 1
ATOM 999 N N . LYS A 1 123 ? 5.978 -18.838 15.916 1.00 70.00 123 LYS A N 1
ATOM 1000 C CA . LYS A 1 123 ? 5.195 -18.595 17.141 1.00 70.00 123 LYS A CA 1
ATOM 1001 C C . LYS A 1 123 ? 4.843 -17.108 17.349 1.00 70.00 123 LYS A C 1
ATOM 1003 O O . LYS A 1 123 ? 3.863 -16.821 18.036 1.00 70.00 123 LYS A O 1
ATOM 1008 N N . LYS A 1 124 ? 5.604 -16.177 16.751 1.00 73.06 124 LYS A N 1
ATOM 1009 C CA . LYS A 1 124 ? 5.391 -14.726 16.834 1.00 73.06 124 LYS A CA 1
ATOM 1010 C C . LYS A 1 124 ? 4.170 -14.280 16.028 1.00 73.06 124 LYS A C 1
ATOM 1012 O O . LYS A 1 124 ? 3.406 -13.452 16.512 1.00 73.06 124 LYS A O 1
ATOM 1017 N N . TRP A 1 125 ? 3.931 -14.844 14.844 1.00 76.69 125 TRP A N 1
ATOM 1018 C CA . TRP A 1 125 ? 2.696 -14.587 14.089 1.00 76.69 125 TRP A CA 1
ATOM 1019 C C . TRP A 1 125 ? 1.465 -15.033 14.875 1.00 76.69 125 TRP A C 1
ATOM 1021 O O . TRP A 1 125 ? 0.535 -14.252 15.071 1.00 76.69 125 TRP A O 1
ATOM 1031 N N . ALA A 1 126 ? 1.485 -16.266 15.384 1.00 78.50 126 ALA A N 1
ATOM 1032 C CA . ALA A 1 126 ? 0.361 -16.820 16.133 1.00 78.50 126 ALA A CA 1
ATOM 1033 C C . ALA A 1 126 ? 0.062 -16.030 17.419 1.00 78.50 126 ALA A C 1
ATOM 1035 O O . ALA A 1 126 ? -1.098 -15.890 17.797 1.00 78.50 126 ALA A O 1
ATOM 1036 N N . SER A 1 127 ? 1.078 -15.502 18.113 1.00 83.75 127 SER A N 1
ATOM 1037 C CA . SER A 1 127 ? 0.851 -14.664 19.295 1.00 83.75 127 SER A CA 1
ATOM 1038 C C . SER A 1 127 ? 0.268 -13.297 18.938 1.00 83.75 127 SER A C 1
ATOM 1040 O O . SER A 1 127 ? -0.714 -12.900 19.560 1.00 83.75 127 SER A O 1
ATOM 1042 N N . VAL A 1 128 ? 0.794 -12.612 17.915 1.00 86.44 128 VAL A N 1
ATOM 1043 C CA . VAL A 1 128 ? 0.267 -11.302 17.493 1.00 86.44 128 VAL A CA 1
ATOM 1044 C C . VAL A 1 128 ? -1.182 -11.421 17.032 1.00 86.44 128 VAL A C 1
ATOM 1046 O O . VAL A 1 128 ? -2.022 -10.633 17.458 1.00 86.44 128 VAL A O 1
ATOM 1049 N N . LEU A 1 129 ? -1.504 -12.435 16.228 1.00 84.00 129 LEU A N 1
ATOM 1050 C CA . LEU A 1 129 ? -2.859 -12.640 15.711 1.00 84.00 129 LEU A CA 1
ATOM 1051 C C . LEU A 1 129 ? -3.888 -13.045 16.781 1.00 84.00 129 LEU A C 1
ATOM 1053 O O . LEU A 1 129 ? -5.080 -12.987 16.506 1.00 84.00 129 LEU A O 1
ATOM 1057 N N . ARG A 1 130 ? -3.456 -13.425 17.993 1.00 86.69 130 ARG A N 1
ATOM 1058 C CA . ARG A 1 130 ? -4.345 -13.690 19.141 1.00 86.69 130 ARG A CA 1
ATOM 1059 C C . ARG A 1 130 ? -4.666 -12.447 19.975 1.00 86.69 130 ARG A C 1
ATOM 1061 O O . ARG A 1 130 ? -5.425 -12.541 20.935 1.00 86.69 130 ARG A O 1
ATOM 1068 N N . THR A 1 131 ? -4.093 -11.292 19.643 1.00 93.44 131 THR A N 1
ATOM 1069 C CA . THR A 1 131 ? -4.387 -10.036 20.345 1.00 93.44 131 THR A CA 1
ATOM 1070 C C . THR A 1 131 ? -5.841 -9.629 20.091 1.00 93.44 131 THR A C 1
ATOM 1072 O O . THR A 1 131 ? -6.269 -9.587 18.942 1.00 93.44 131 THR A O 1
ATOM 1075 N N . ALA A 1 132 ? -6.595 -9.297 21.144 1.00 94.19 132 ALA A N 1
ATOM 1076 C CA . ALA A 1 132 ? -8.053 -9.129 21.077 1.00 94.19 132 ALA A CA 1
ATOM 1077 C C . ALA A 1 132 ? -8.544 -8.079 20.056 1.00 94.19 132 ALA A C 1
ATOM 1079 O O . ALA A 1 132 ? -9.620 -8.224 19.477 1.00 94.19 132 ALA A O 1
ATOM 1080 N N . ASN A 1 133 ? -7.764 -7.024 19.817 1.00 97.00 133 ASN A N 1
ATOM 1081 C CA . ASN A 1 133 ? -8.074 -5.968 18.853 1.00 97.00 133 ASN A CA 1
ATOM 1082 C C . ASN A 1 133 ? -7.334 -6.122 17.508 1.00 97.00 133 ASN A C 1
ATOM 1084 O O . ASN A 1 133 ? -7.262 -5.165 16.738 1.00 97.00 133 ASN A O 1
ATOM 1088 N N . ILE A 1 134 ? -6.813 -7.313 17.197 1.00 97.25 134 ILE A N 1
ATOM 1089 C CA . ILE A 1 134 ? -6.248 -7.664 15.888 1.00 97.25 134 ILE A CA 1
ATOM 1090 C C . ILE A 1 134 ? -7.125 -8.740 15.239 1.00 97.25 134 ILE A C 1
ATOM 1092 O O . ILE A 1 134 ? -7.310 -9.823 15.780 1.00 97.25 134 ILE A O 1
ATOM 1096 N N . HIS A 1 135 ? -7.631 -8.450 14.043 1.00 96.75 135 HIS A N 1
ATOM 1097 C CA . HIS A 1 135 ? -8.587 -9.275 13.306 1.00 96.75 135 HIS A CA 1
ATOM 1098 C C . HIS A 1 135 ? -7.974 -9.685 11.970 1.00 96.75 135 HIS A C 1
ATOM 1100 O O . HIS A 1 135 ? -7.887 -8.874 11.048 1.00 96.75 135 HIS A O 1
ATOM 1106 N N . TYR A 1 136 ? -7.528 -10.935 11.849 1.00 95.50 136 TYR A N 1
ATOM 1107 C CA . TYR A 1 136 ? -7.031 -11.475 10.583 1.00 95.50 136 TYR A CA 1
ATOM 1108 C C . TYR A 1 136 ? -8.149 -12.178 9.820 1.00 95.50 136 TYR A C 1
ATOM 1110 O O . TYR A 1 136 ? -8.710 -13.161 10.293 1.00 95.50 136 TYR A O 1
ATOM 1118 N N . LEU A 1 137 ? -8.456 -11.674 8.625 1.00 96.12 137 LEU A N 1
ATOM 1119 C CA . LEU A 1 137 ? -9.571 -12.160 7.809 1.00 96.12 137 LEU A CA 1
ATOM 1120 C C . LEU A 1 137 ? -9.131 -13.131 6.708 1.00 96.12 137 LEU A C 1
ATOM 1122 O O . LEU A 1 137 ? -9.972 -13.660 5.981 1.00 96.12 137 LEU A O 1
ATOM 1126 N N . GLY A 1 138 ? -7.827 -13.364 6.549 1.00 94.44 138 GLY A N 1
ATOM 1127 C CA . GLY A 1 138 ? -7.297 -14.198 5.475 1.00 94.44 138 GLY A CA 1
ATOM 1128 C C . GLY A 1 138 ? -7.334 -13.538 4.098 1.00 94.44 138 GLY A C 1
ATOM 1129 O O . GLY A 1 138 ? -7.431 -12.317 3.953 1.00 94.44 138 GLY A O 1
ATOM 1130 N N . VAL A 1 139 ? -7.231 -14.372 3.065 1.00 95.94 139 VAL A N 1
ATOM 1131 C CA . VAL A 1 139 ? -7.255 -13.947 1.661 1.00 95.94 139 VAL A CA 1
ATOM 1132 C C . VAL A 1 139 ? -8.673 -13.553 1.256 1.00 95.94 139 VAL A C 1
ATOM 1134 O O . VAL A 1 139 ? -9.639 -14.235 1.600 1.00 95.94 139 VAL A O 1
ATOM 1137 N N . LYS A 1 140 ? -8.794 -12.467 0.487 1.00 96.19 140 LYS A N 1
ATOM 1138 C CA . LYS A 1 140 ? -10.049 -12.034 -0.138 1.00 96.19 140 LYS A CA 1
ATOM 1139 C C . LYS A 1 140 ? -9.869 -11.866 -1.633 1.00 96.19 140 LYS A C 1
ATOM 1141 O O . LYS A 1 140 ? -8.787 -11.518 -2.104 1.00 96.19 140 LYS A O 1
ATOM 1146 N N . ASP A 1 141 ? -10.961 -12.071 -2.360 1.00 93.31 141 ASP A N 1
ATOM 1147 C CA . ASP A 1 141 ? -11.027 -11.725 -3.773 1.00 93.31 141 ASP A CA 1
ATOM 1148 C C . ASP A 1 141 ? -10.775 -10.222 -3.953 1.00 93.31 141 ASP A C 1
ATOM 1150 O O . ASP A 1 141 ? -11.352 -9.390 -3.243 1.00 93.31 141 ASP A O 1
ATOM 1154 N N . LYS A 1 142 ? -9.929 -9.871 -4.924 1.00 90.00 142 LYS A N 1
ATOM 1155 C CA . LYS A 1 142 ? -9.539 -8.485 -5.187 1.00 90.00 142 LYS A CA 1
ATOM 1156 C C . LYS A 1 142 ? -10.738 -7.573 -5.475 1.00 90.00 142 LYS A C 1
ATOM 1158 O O . LYS A 1 142 ? -10.735 -6.423 -5.046 1.00 90.00 142 LYS A O 1
ATOM 1163 N N . SER A 1 143 ? -11.775 -8.080 -6.140 1.00 89.81 143 SER A N 1
ATOM 1164 C CA . SER A 1 143 ? -13.018 -7.348 -6.432 1.00 89.81 143 SER A CA 1
ATOM 1165 C C . SER A 1 143 ? -13.849 -7.031 -5.182 1.00 89.81 143 SER A C 1
ATOM 1167 O O . SER A 1 143 ? -14.648 -6.093 -5.192 1.00 89.81 143 SER A O 1
ATOM 1169 N N . LYS A 1 144 ? -13.650 -7.775 -4.086 1.00 92.62 144 LYS A N 1
ATOM 1170 C CA . LYS A 1 144 ? -14.357 -7.572 -2.813 1.00 92.62 144 LYS A CA 1
ATOM 1171 C C . LYS A 1 144 ? -13.632 -6.604 -1.881 1.00 92.62 144 LYS A C 1
ATOM 1173 O O . LYS A 1 144 ? -14.268 -6.057 -0.983 1.00 92.62 144 LYS A O 1
ATOM 1178 N N . LEU A 1 145 ? -12.337 -6.353 -2.093 1.00 95.31 145 LEU A N 1
ATOM 1179 C CA . LEU A 1 145 ? -11.506 -5.542 -1.194 1.00 95.31 145 LEU A CA 1
ATOM 1180 C C . LEU A 1 145 ? -12.029 -4.117 -0.994 1.00 95.31 145 LEU A C 1
ATOM 1182 O O . LEU A 1 145 ? -11.953 -3.610 0.119 1.00 95.31 145 LEU A O 1
ATO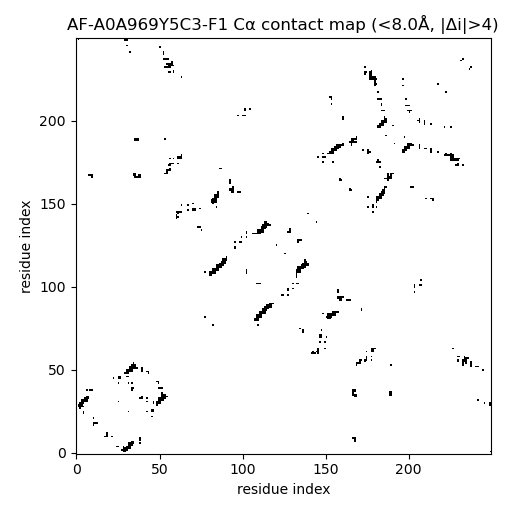M 1186 N N . ALA A 1 146 ? -12.627 -3.498 -2.016 1.00 95.25 146 ALA A N 1
ATOM 1187 C CA . ALA A 1 146 ? -13.232 -2.172 -1.877 1.00 95.25 146 ALA A CA 1
ATOM 1188 C C . ALA A 1 146 ? -14.300 -2.114 -0.771 1.00 95.25 146 ALA A C 1
ATOM 1190 O O . ALA A 1 146 ? -14.352 -1.127 -0.041 1.00 95.25 146 ALA A O 1
ATOM 1191 N N . ASN A 1 147 ? -15.086 -3.186 -0.601 1.00 95.44 147 ASN A N 1
ATOM 1192 C CA . ASN A 1 147 ? -16.075 -3.280 0.473 1.00 95.44 147 ASN A CA 1
ATOM 1193 C C . ASN A 1 147 ? -15.415 -3.396 1.851 1.00 95.44 147 ASN A C 1
ATOM 1195 O O . ASN A 1 147 ? -15.945 -2.886 2.815 1.00 95.44 147 ASN A O 1
ATOM 1199 N N . TYR A 1 148 ? -14.253 -4.035 1.985 1.00 97.19 148 TYR A N 1
ATOM 1200 C CA . TYR A 1 148 ? -13.535 -4.033 3.267 1.00 97.19 148 TYR A CA 1
ATOM 1201 C C . TYR A 1 148 ? -12.919 -2.661 3.540 1.00 97.19 148 TYR A C 1
ATOM 1203 O O . TYR A 1 148 ? -13.032 -2.122 4.639 1.00 97.19 148 TYR A O 1
ATOM 1211 N N . TYR A 1 149 ? -12.298 -2.070 2.516 1.00 96.31 149 TYR A N 1
ATOM 1212 C CA . TYR A 1 149 ? -11.594 -0.800 2.641 1.00 96.31 149 TYR A CA 1
ATOM 1213 C C . TYR A 1 149 ? -12.543 0.335 3.012 1.00 96.31 149 TYR A C 1
ATOM 1215 O O . TYR A 1 149 ? -12.131 1.240 3.733 1.00 96.31 149 TYR A O 1
ATOM 1223 N N . SER A 1 150 ? -13.809 0.301 2.572 1.00 95.25 150 SER A N 1
ATOM 1224 C CA . SER A 1 150 ? -14.802 1.320 2.928 1.00 95.25 150 SER A CA 1
ATOM 1225 C C . SER A 1 150 ? -15.027 1.445 4.435 1.00 95.25 150 SER A C 1
ATOM 1227 O O . SER A 1 150 ? -15.328 2.552 4.874 1.00 95.25 150 SER A O 1
ATOM 1229 N N . PHE A 1 151 ? -14.778 0.391 5.216 1.00 95.50 151 PHE A N 1
ATOM 1230 C CA . PHE A 1 151 ? -14.889 0.398 6.681 1.00 95.50 151 PHE A CA 1
ATOM 1231 C C . PHE A 1 151 ? -13.566 0.674 7.403 1.00 95.50 151 PHE A C 1
ATOM 1233 O O . PHE A 1 151 ? -13.526 0.614 8.623 1.00 95.50 151 PHE A O 1
ATOM 1240 N N . PHE A 1 152 ? -12.477 0.962 6.687 1.00 96.69 152 PHE A N 1
ATOM 1241 C CA . PHE A 1 152 ? -11.226 1.395 7.312 1.00 96.69 152 PHE A CA 1
ATOM 1242 C C . PHE A 1 152 ? -11.254 2.900 7.568 1.00 96.69 152 PHE A C 1
ATOM 1244 O O . PHE A 1 152 ? -11.562 3.667 6.656 1.00 96.69 152 PHE A O 1
ATOM 1251 N N . ASP A 1 153 ? -10.869 3.334 8.762 1.00 96.19 153 ASP A N 1
ATOM 1252 C CA . ASP A 1 153 ? -10.684 4.751 9.078 1.00 96.19 153 ASP A CA 1
ATOM 1253 C C . ASP A 1 153 ? -9.312 5.236 8.609 1.00 96.19 153 ASP A C 1
ATOM 1255 O O . ASP A 1 153 ? -9.194 6.304 8.012 1.00 96.19 153 ASP A O 1
ATOM 1259 N N . VAL A 1 154 ? -8.275 4.415 8.805 1.00 97.44 154 VAL A N 1
ATOM 1260 C CA . VAL A 1 154 ? -6.913 4.667 8.310 1.00 97.44 154 VAL A CA 1
ATOM 1261 C C . VAL A 1 154 ? -6.328 3.385 7.740 1.00 97.44 154 VAL A C 1
ATOM 1263 O O . VAL A 1 154 ? -6.388 2.327 8.364 1.00 97.44 154 VAL A O 1
ATOM 1266 N N . CYS A 1 155 ? -5.721 3.471 6.560 1.00 98.3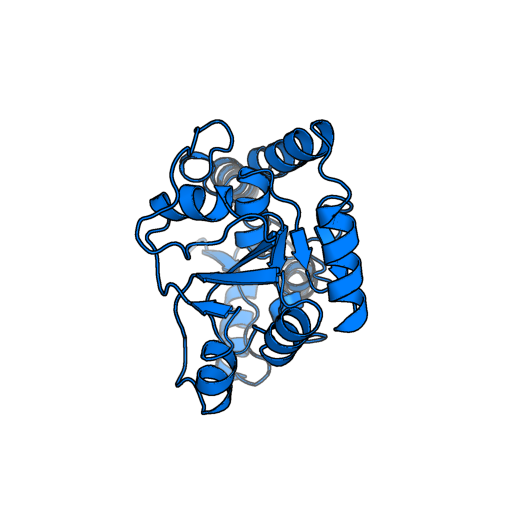1 155 CYS A N 1
ATOM 1267 C CA . CYS A 1 155 ? -5.016 2.349 5.957 1.00 98.31 155 CYS A CA 1
ATOM 1268 C C . CYS A 1 155 ? -3.521 2.407 6.285 1.00 98.31 155 CYS A C 1
ATOM 1270 O O . CYS A 1 155 ? -2.883 3.457 6.189 1.00 98.31 155 CYS A O 1
ATOM 1272 N N . LEU A 1 156 ? -2.946 1.270 6.660 1.00 98.50 156 LEU A N 1
ATOM 1273 C CA . LEU A 1 156 ? -1.575 1.179 7.137 1.00 98.50 156 LEU A CA 1
ATOM 1274 C C . LEU A 1 156 ? -0.688 0.421 6.150 1.00 98.50 156 LEU A C 1
ATOM 1276 O O . LEU A 1 156 ? -1.098 -0.535 5.486 1.00 98.50 156 LEU A O 1
ATOM 1280 N N . ILE A 1 157 ? 0.575 0.834 6.107 1.00 97.38 157 ILE A N 1
ATOM 1281 C CA . ILE A 1 157 ? 1.657 0.165 5.384 1.00 97.38 157 ILE A CA 1
ATOM 1282 C C . ILE A 1 157 ? 2.803 -0.055 6.384 1.00 97.38 157 ILE A C 1
ATOM 1284 O O . ILE A 1 157 ? 3.794 0.684 6.387 1.00 97.38 157 ILE A O 1
ATOM 1288 N N . PRO A 1 158 ? 2.653 -1.028 7.300 1.00 95.75 158 PRO A N 1
ATOM 1289 C CA . PRO A 1 158 ? 3.559 -1.210 8.425 1.00 95.75 158 PRO A CA 1
ATOM 1290 C C . PRO A 1 158 ? 4.738 -2.104 8.025 1.00 95.75 158 PRO A C 1
ATOM 1292 O O . PRO A 1 158 ? 4.943 -3.167 8.609 1.00 95.75 158 PRO A O 1
ATOM 1295 N N . TYR A 1 159 ? 5.491 -1.728 6.989 1.00 94.31 159 TYR A N 1
ATOM 1296 C CA . TYR A 1 159 ? 6.685 -2.490 6.621 1.00 94.31 159 TYR A CA 1
ATOM 1297 C C . TYR A 1 159 ? 7.804 -2.323 7.658 1.00 94.31 159 TYR A C 1
ATOM 1299 O O . TYR A 1 159 ? 7.785 -1.419 8.493 1.00 94.31 159 TYR A O 1
ATOM 1307 N N . ILE A 1 160 ? 8.783 -3.225 7.643 1.00 91.56 160 ILE A N 1
ATOM 1308 C CA . ILE A 1 160 ? 9.968 -3.113 8.496 1.00 91.56 160 ILE A CA 1
ATOM 1309 C C . ILE A 1 160 ? 10.777 -1.881 8.076 1.00 91.56 160 ILE A C 1
ATOM 1311 O O . ILE A 1 160 ? 11.072 -1.691 6.894 1.00 91.56 160 ILE A O 1
ATOM 1315 N N . PHE A 1 161 ? 11.151 -1.069 9.065 1.00 86.25 161 PHE A N 1
ATOM 1316 C CA . PHE A 1 161 ? 12.022 0.090 8.888 1.00 86.25 161 PHE A CA 1
ATOM 1317 C C . PHE A 1 161 ? 13.366 -0.319 8.270 1.00 86.25 161 PHE A C 1
ATOM 1319 O O . PHE A 1 161 ? 13.899 -1.384 8.581 1.00 86.25 161 PHE A O 1
ATOM 1326 N N . ASN A 1 162 ? 13.923 0.539 7.413 1.00 76.44 162 ASN A N 1
ATOM 1327 C CA . ASN A 1 162 ? 15.265 0.398 6.833 1.00 76.44 162 ASN A CA 1
ATOM 1328 C C . ASN A 1 162 ? 15.525 -0.927 6.088 1.00 76.44 162 ASN A C 1
ATOM 1330 O O . ASN A 1 162 ? 16.663 -1.382 6.000 1.00 76.44 162 ASN A O 1
ATOM 1334 N N . LYS A 1 163 ? 14.484 -1.571 5.542 1.00 69.31 163 LYS A N 1
ATOM 1335 C CA . LYS A 1 163 ? 14.622 -2.806 4.753 1.00 69.31 163 LYS A CA 1
ATOM 1336 C C . LYS A 1 163 ? 14.295 -2.603 3.272 1.00 69.31 163 LYS A C 1
ATOM 1338 O O . LYS A 1 163 ? 13.713 -1.610 2.850 1.00 69.31 163 LYS A O 1
ATOM 1343 N N . LYS A 1 164 ? 14.596 -3.635 2.479 1.00 65.50 164 LYS A N 1
ATOM 1344 C CA . LYS A 1 164 ? 14.267 -3.763 1.047 1.00 65.50 164 LYS A CA 1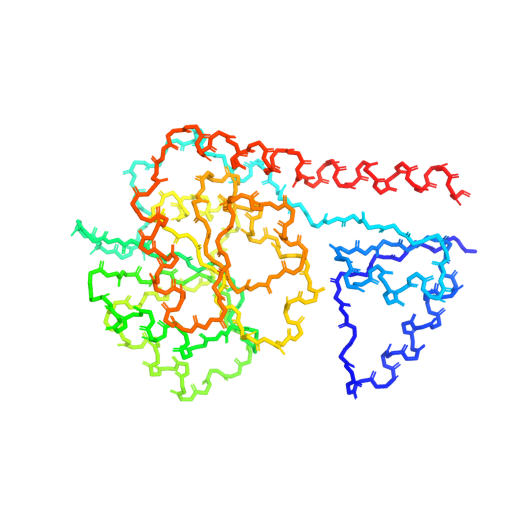
ATOM 1345 C C . LYS A 1 164 ? 12.827 -3.389 0.618 1.00 65.50 164 LYS A C 1
ATOM 1347 O O . LYS A 1 164 ? 12.714 -2.906 -0.498 1.00 65.50 164 LYS A O 1
ATOM 1352 N N . PRO A 1 165 ? 11.742 -3.529 1.412 1.00 57.84 165 PRO A N 1
ATOM 1353 C CA . PRO A 1 165 ? 10.394 -3.136 0.972 1.00 57.84 165 PRO A CA 1
ATOM 1354 C C . PRO A 1 165 ? 10.275 -1.651 0.625 1.00 57.84 165 PRO A C 1
ATOM 1356 O O . PRO A 1 165 ? 9.406 -1.274 -0.154 1.00 57.84 165 PRO A O 1
ATOM 1359 N N . LEU A 1 166 ? 11.162 -0.820 1.184 1.00 66.69 166 LEU A N 1
ATOM 1360 C CA . LEU A 1 166 ? 11.225 0.616 0.911 1.00 66.69 166 LEU A CA 1
ATOM 1361 C C . LEU A 1 166 ? 11.754 0.925 -0.500 1.00 66.69 166 LEU A C 1
ATOM 1363 O O . LEU A 1 166 ? 11.588 2.041 -0.981 1.00 66.69 166 LEU A O 1
ATOM 1367 N N . LYS A 1 167 ? 12.362 -0.070 -1.163 1.00 79.06 167 LYS A N 1
ATOM 1368 C CA . LYS A 1 167 ? 12.920 0.024 -2.518 1.00 79.06 167 LYS A CA 1
ATOM 1369 C C . LYS A 1 167 ? 11.863 -0.163 -3.617 1.00 79.06 167 LYS A C 1
ATOM 1371 O O . LYS A 1 167 ? 12.180 0.059 -4.780 1.00 79.06 167 LYS A O 1
ATOM 1376 N N . ASN A 1 168 ? 10.632 -0.553 -3.277 1.00 81.56 168 ASN A N 1
ATOM 1377 C CA . ASN A 1 168 ? 9.572 -0.857 -4.246 1.00 81.56 168 ASN A CA 1
ATOM 1378 C C . ASN A 1 168 ? 8.494 0.228 -4.281 1.00 81.56 168 ASN A C 1
ATOM 1380 O O . ASN A 1 168 ? 8.339 1.000 -3.335 1.00 81.56 168 ASN A O 1
ATOM 1384 N N . ASN A 1 169 ? 7.690 0.233 -5.348 1.00 91.44 169 ASN A N 1
ATOM 1385 C CA . ASN A 1 169 ? 6.488 1.052 -5.432 1.00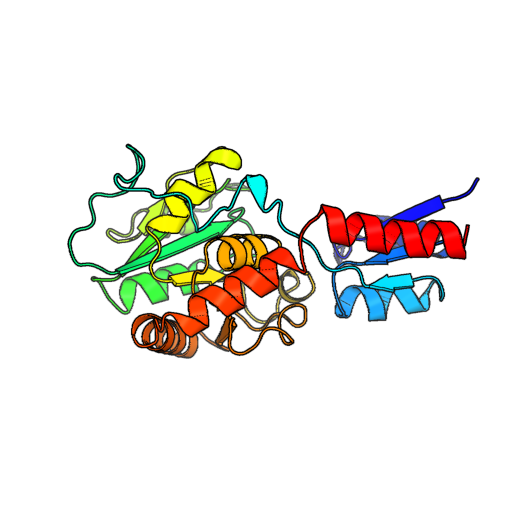 91.44 169 ASN A CA 1
ATOM 1386 C C . ASN A 1 169 ? 5.220 0.227 -5.135 1.00 91.44 169 ASN A C 1
ATOM 1388 O O . ASN A 1 169 ? 4.831 -0.652 -5.903 1.00 91.44 169 ASN A O 1
ATOM 1392 N N . PRO A 1 170 ? 4.575 0.452 -3.987 1.00 92.19 170 PRO A N 1
ATOM 1393 C CA . PRO A 1 170 ? 3.632 -0.524 -3.464 1.00 92.19 170 PRO A CA 1
ATOM 1394 C C . PRO A 1 170 ? 2.166 -0.285 -3.874 1.00 92.19 170 PRO A C 1
ATOM 1396 O O . PRO A 1 170 ? 1.524 0.661 -3.410 1.00 92.19 170 PRO A O 1
ATOM 1399 N N . MET A 1 171 ? 1.600 -1.236 -4.626 1.00 92.88 171 MET A N 1
ATOM 1400 C CA . MET A 1 171 ? 0.245 -1.183 -5.210 1.00 92.88 171 MET A CA 1
ATOM 1401 C C . MET A 1 171 ? -0.880 -0.791 -4.241 1.00 92.88 171 MET A C 1
ATOM 1403 O O . MET A 1 171 ? -1.699 0.059 -4.583 1.00 92.88 171 MET A O 1
ATOM 1407 N N . LYS A 1 172 ? -0.903 -1.347 -3.019 1.00 93.69 172 LYS A N 1
ATOM 1408 C CA . LYS A 1 172 ? -1.939 -1.051 -2.005 1.00 93.69 172 LYS A CA 1
ATOM 1409 C C . LYS A 1 172 ? -2.148 0.450 -1.734 1.00 93.69 172 LYS A C 1
ATOM 1411 O O . LYS A 1 172 ? -3.230 0.848 -1.335 1.00 93.69 172 LYS A O 1
ATOM 1416 N N . PHE A 1 173 ? -1.140 1.299 -1.972 1.00 96.56 173 PHE A N 1
ATOM 1417 C CA . PHE A 1 173 ? -1.240 2.737 -1.750 1.00 96.56 173 PHE A CA 1
ATOM 1418 C C . PHE A 1 173 ? -2.262 3.311 -2.724 1.00 96.56 173 PHE A C 1
ATOM 1420 O O . PHE A 1 173 ? -3.201 3.973 -2.299 1.00 96.56 173 PHE A O 1
ATOM 1427 N N . TYR A 1 174 ? -2.134 2.969 -4.005 1.00 96.50 174 TYR A N 1
ATOM 1428 C CA . TYR A 1 174 ? -3.055 3.397 -5.048 1.00 96.50 174 TYR A CA 1
ATOM 1429 C C . TYR A 1 174 ? -4.463 2.837 -4.833 1.00 96.50 174 TYR A C 1
ATOM 1431 O O . TYR A 1 174 ? -5.435 3.541 -5.080 1.00 96.50 174 TYR A O 1
ATOM 1439 N N . GLU A 1 175 ? -4.594 1.615 -4.309 1.00 96.81 175 GLU A N 1
ATOM 1440 C CA . GLU A 1 175 ? -5.903 1.047 -3.958 1.00 96.81 175 GLU A CA 1
ATOM 1441 C C . GLU A 1 175 ? -6.575 1.814 -2.801 1.00 96.81 175 GLU A C 1
ATOM 1443 O O . GLU A 1 175 ? -7.762 2.135 -2.874 1.00 96.81 175 GLU A O 1
ATOM 1448 N N . TYR A 1 176 ? -5.822 2.189 -1.760 1.00 97.31 176 TYR A N 1
ATOM 1449 C CA . TYR A 1 176 ? -6.332 3.031 -0.670 1.00 97.31 176 TYR A CA 1
ATOM 1450 C C . TYR A 1 176 ? -6.684 4.443 -1.150 1.00 97.31 176 TYR A C 1
ATOM 1452 O O . TYR A 1 176 ? -7.732 4.978 -0.783 1.00 97.31 176 TYR A O 1
ATOM 1460 N N . MET A 1 177 ? -5.851 5.025 -2.017 1.00 96.81 177 MET A N 1
ATOM 1461 C CA . MET A 1 177 ? -6.117 6.311 -2.664 1.00 96.81 177 MET A CA 1
ATOM 1462 C C . MET A 1 177 ? -7.403 6.257 -3.504 1.00 96.81 177 MET A C 1
ATOM 1464 O O . MET A 1 177 ? -8.224 7.168 -3.419 1.00 96.81 177 MET A O 1
ATOM 1468 N N . ALA A 1 178 ? -7.635 5.162 -4.236 1.00 96.12 178 ALA A N 1
ATOM 1469 C CA . ALA A 1 178 ? -8.841 4.954 -5.041 1.00 96.12 178 ALA A CA 1
ATOM 1470 C C . ALA A 1 178 ? -10.114 4.888 -4.186 1.00 96.12 178 ALA A C 1
ATOM 1472 O O . ALA A 1 178 ? -11.169 5.369 -4.599 1.00 96.12 178 ALA A O 1
ATOM 1473 N N . MET A 1 179 ? -9.992 4.362 -2.964 1.00 95.62 179 MET A N 1
ATOM 1474 C CA . MET A 1 179 ? -11.046 4.367 -1.945 1.00 95.62 179 MET A CA 1
ATOM 1475 C C . MET A 1 179 ? -11.102 5.665 -1.126 1.00 95.62 179 MET A C 1
ATOM 1477 O O . MET A 1 179 ? -11.908 5.778 -0.203 1.00 95.62 179 MET A O 1
ATOM 1481 N N . GLY A 1 180 ? -10.254 6.649 -1.436 1.00 94.94 180 GLY A N 1
ATOM 1482 C CA . GLY A 1 180 ? -10.216 7.931 -0.743 1.00 94.94 180 GLY A CA 1
ATOM 1483 C C . GLY A 1 180 ? -9.757 7.834 0.712 1.00 94.94 180 GLY A C 1
ATOM 1484 O O . GLY A 1 180 ? -10.065 8.731 1.501 1.00 94.94 180 GLY A O 1
ATOM 1485 N N . LYS A 1 181 ? -9.013 6.786 1.085 1.00 95.25 181 LYS A N 1
ATOM 1486 C CA . LYS A 1 181 ? -8.630 6.499 2.472 1.00 95.25 181 LYS A CA 1
ATOM 1487 C C . LYS A 1 181 ? -7.316 7.168 2.871 1.00 95.25 181 LYS A C 1
ATOM 1489 O O . LYS A 1 181 ? -6.375 7.157 2.076 1.00 95.25 181 LYS A O 1
ATOM 1494 N N . PRO A 1 182 ? -7.226 7.768 4.071 1.00 95.75 182 PRO A N 1
ATOM 1495 C CA . PRO A 1 182 ? -5.963 8.293 4.568 1.00 95.75 182 PRO A CA 1
ATOM 1496 C C . PRO A 1 182 ? -4.986 7.144 4.834 1.00 95.75 182 PRO A C 1
ATOM 1498 O O . PRO A 1 182 ? -5.387 6.046 5.227 1.00 95.75 182 PRO A O 1
ATOM 1501 N N . VAL A 1 183 ? -3.696 7.400 4.609 1.00 97.69 183 VAL A N 1
ATOM 1502 C CA . VAL A 1 183 ? -2.658 6.369 4.679 1.00 97.69 183 VAL A CA 1
ATOM 1503 C C . VAL A 1 183 ? -1.539 6.773 5.632 1.00 97.69 183 VAL A C 1
ATOM 1505 O O . VAL A 1 183 ? -1.042 7.902 5.577 1.00 97.69 183 VAL A O 1
ATOM 1508 N N . VAL A 1 184 ? -1.110 5.825 6.467 1.00 98.00 184 VAL A N 1
ATOM 1509 C CA . VAL A 1 184 ? 0.127 5.903 7.257 1.00 98.00 184 VAL A CA 1
ATOM 1510 C C . VAL A 1 184 ? 1.079 4.804 6.799 1.00 98.00 184 VAL A C 1
ATOM 1512 O O . VAL A 1 184 ? 0.691 3.647 6.637 1.00 98.00 184 VAL A O 1
ATOM 1515 N N . SER A 1 185 ? 2.335 5.164 6.571 1.00 97.00 185 SER A N 1
ATOM 1516 C CA . SER A 1 185 ? 3.363 4.265 6.053 1.00 97.00 185 SER A CA 1
ATOM 1517 C C . SER A 1 185 ? 4.683 4.496 6.769 1.00 97.00 185 SER A C 1
ATOM 1519 O O . SER A 1 185 ? 4.939 5.576 7.289 1.00 97.00 185 SER A O 1
ATOM 1521 N N . VAL A 1 186 ? 5.570 3.509 6.733 1.00 95.38 186 VAL A N 1
ATOM 1522 C CA . VAL A 1 186 ? 7.008 3.797 6.856 1.00 95.38 186 VAL A CA 1
ATOM 1523 C C . VAL A 1 186 ? 7.490 4.604 5.635 1.00 95.38 186 VAL A C 1
ATOM 1525 O O . VAL A 1 186 ? 6.802 4.557 4.606 1.00 95.38 186 VAL A O 1
ATOM 1528 N N . PRO A 1 187 ? 8.620 5.337 5.697 1.00 93.81 187 PRO A N 1
ATOM 1529 C CA . PRO A 1 187 ? 9.110 6.131 4.572 1.00 93.81 187 PRO A CA 1
ATOM 1530 C C . PRO A 1 187 ? 9.425 5.229 3.380 1.00 93.81 187 PRO A C 1
ATOM 1532 O O . PRO A 1 187 ? 10.279 4.353 3.473 1.00 93.81 187 PRO A O 1
ATOM 1535 N N . ILE A 1 188 ? 8.709 5.418 2.274 1.00 93.44 188 ILE A N 1
ATOM 1536 C CA . ILE A 1 188 ? 8.931 4.699 1.017 1.00 93.44 188 ILE A CA 1
ATOM 1537 C C . ILE A 1 188 ? 9.199 5.762 -0.036 1.00 93.44 188 ILE A C 1
ATOM 1539 O O . ILE A 1 188 ? 8.298 6.537 -0.348 1.00 93.44 188 ILE A O 1
ATOM 1543 N N . GLU A 1 189 ? 10.407 5.761 -0.596 1.00 92.06 189 GLU A N 1
ATOM 1544 C CA . GLU A 1 189 ? 10.872 6.772 -1.553 1.00 92.06 189 GLU A CA 1
ATOM 1545 C C . GLU A 1 189 ? 9.890 6.947 -2.720 1.00 92.06 189 GLU A C 1
ATOM 1547 O O . GLU A 1 189 ? 9.492 8.053 -3.075 1.00 92.06 189 GLU A O 1
ATOM 1552 N N . ALA A 1 190 ? 9.395 5.831 -3.263 1.00 92.94 190 ALA A N 1
ATOM 1553 C CA . ALA A 1 190 ? 8.443 5.832 -4.370 1.00 92.94 190 ALA A CA 1
ATOM 1554 C C . ALA A 1 190 ? 7.075 6.459 -4.036 1.00 92.94 190 ALA A C 1
ATOM 1556 O O . ALA A 1 190 ? 6.225 6.549 -4.920 1.00 92.94 190 ALA A O 1
ATOM 1557 N N . LEU A 1 191 ? 6.829 6.822 -2.773 1.00 95.25 191 LEU A N 1
ATOM 1558 C CA . LEU A 1 191 ? 5.609 7.474 -2.316 1.00 95.25 191 L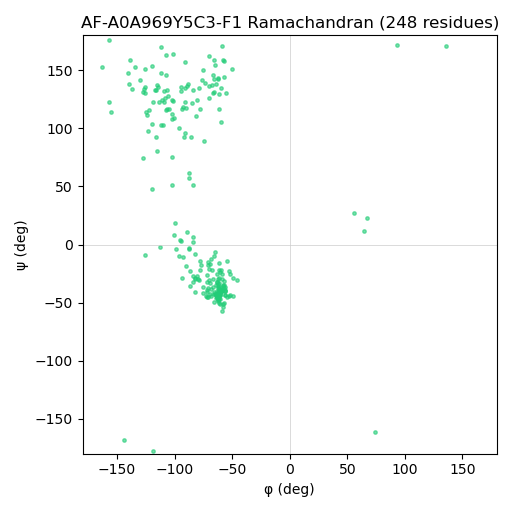EU A CA 1
ATOM 1559 C C . LEU A 1 191 ? 5.830 8.921 -1.836 1.00 95.25 191 LEU A C 1
ATOM 1561 O O . LEU A 1 191 ? 4.858 9.578 -1.465 1.00 95.25 191 LEU A O 1
ATOM 1565 N N . GLU A 1 192 ? 7.068 9.428 -1.825 1.00 93.25 192 GLU A N 1
ATOM 1566 C CA . GLU A 1 192 ? 7.398 10.757 -1.283 1.00 93.25 192 GLU A CA 1
ATOM 1567 C C . GLU A 1 192 ? 6.663 11.895 -1.985 1.00 93.25 192 GLU A C 1
ATOM 1569 O O . GLU A 1 192 ? 6.146 12.798 -1.326 1.00 93.25 192 GLU A O 1
ATOM 1574 N N . CYS A 1 193 ? 6.516 11.795 -3.305 1.00 92.75 193 CYS A N 1
ATOM 1575 C CA . CYS A 1 193 ? 5.809 12.778 -4.120 1.00 92.75 193 CYS A CA 1
ATOM 1576 C C . CYS A 1 193 ? 4.299 12.867 -3.836 1.00 92.75 193 CYS A C 1
ATOM 1578 O O . CYS A 1 193 ? 3.649 13.785 -4.329 1.00 92.75 193 CYS A O 1
ATOM 1580 N N . TYR A 1 194 ? 3.729 11.945 -3.050 1.00 94.00 194 TYR A N 1
ATOM 1581 C CA . TYR A 1 194 ? 2.307 11.954 -2.697 1.00 94.00 194 TYR A CA 1
ATOM 1582 C C . TYR A 1 194 ? 2.024 12.524 -1.302 1.00 94.00 194 TYR A C 1
ATOM 1584 O O . TYR A 1 194 ? 0.890 12.433 -0.825 1.00 94.00 194 TYR A O 1
ATOM 1592 N N . GLN A 1 195 ? 3.007 13.107 -0.613 1.00 91.69 195 GLN A N 1
ATOM 1593 C CA . GLN A 1 195 ? 2.710 13.892 0.587 1.00 91.69 195 GLN A CA 1
ATOM 1594 C C . GLN A 1 195 ? 1.818 15.107 0.238 1.00 91.69 195 GLN A C 1
ATOM 1596 O O . GLN A 1 195 ? 1.983 15.692 -0.829 1.00 91.69 195 GLN A O 1
ATOM 1601 N N . PRO A 1 196 ? 0.862 15.505 1.105 1.00 90.12 196 PRO A N 1
ATOM 1602 C CA . PRO A 1 196 ? 0.582 14.970 2.441 1.00 90.12 196 PRO A CA 1
ATOM 1603 C C . PRO A 1 196 ? -0.426 13.799 2.469 1.00 90.12 196 PRO A C 1
ATOM 1605 O O . PRO A 1 196 ? -0.900 13.435 3.546 1.00 90.12 196 PRO A O 1
ATOM 1608 N N . HIS A 1 197 ? -0.792 13.212 1.323 1.00 91.44 197 HIS A N 1
ATOM 1609 C CA . HIS A 1 197 ? -1.819 12.159 1.227 1.00 91.44 197 HIS A CA 1
ATOM 1610 C C . HIS A 1 197 ? -1.383 10.804 1.808 1.00 91.44 197 HIS A C 1
ATOM 1612 O O . HIS A 1 197 ? -2.229 9.974 2.148 1.00 91.44 197 HIS A O 1
ATOM 1618 N N . VAL A 1 198 ? -0.076 10.611 1.989 1.00 94.88 198 VAL A N 1
ATOM 1619 C CA . VAL A 1 198 ? 0.525 9.608 2.872 1.00 94.88 198 VAL A CA 1
ATOM 1620 C C . VAL A 1 198 ? 1.275 10.320 3.996 1.00 94.88 198 VAL A C 1
ATOM 1622 O O . VAL A 1 198 ? 1.979 11.300 3.758 1.00 94.88 198 VAL A O 1
ATOM 1625 N N . LYS A 1 199 ? 1.129 9.828 5.229 1.00 95.69 199 LYS A N 1
ATOM 1626 C CA . LYS A 1 199 ? 1.954 10.253 6.364 1.00 95.69 199 LYS A CA 1
ATOM 1627 C C . LYS A 1 199 ? 3.023 9.210 6.633 1.00 95.69 199 LYS A C 1
ATOM 1629 O O . LYS A 1 199 ? 2.700 8.039 6.840 1.00 95.69 199 LYS A O 1
ATOM 1634 N N . PHE A 1 200 ? 4.278 9.644 6.614 1.00 96.12 200 PHE A N 1
ATOM 1635 C CA . PHE A 1 200 ? 5.397 8.784 6.953 1.00 96.12 200 PHE A CA 1
ATOM 1636 C C . PHE A 1 200 ? 5.727 8.873 8.426 1.00 96.12 200 PHE A C 1
ATOM 1638 O O . PHE A 1 200 ? 5.820 9.963 8.979 1.00 96.12 200 PHE A O 1
ATOM 1645 N N . ALA A 1 201 ? 5.935 7.708 9.019 1.00 96.44 201 ALA A N 1
ATOM 1646 C CA . ALA A 1 201 ? 6.408 7.569 10.376 1.00 96.44 201 ALA A CA 1
ATOM 1647 C C . ALA A 1 201 ? 7.762 6.877 10.381 1.00 96.44 201 ALA A C 1
ATOM 1649 O O . ALA A 1 201 ? 7.907 5.837 9.747 1.00 96.44 201 ALA A O 1
ATOM 1650 N N . ASN A 1 202 ? 8.727 7.409 11.126 1.00 94.12 202 ASN A N 1
ATOM 1651 C CA . ASN A 1 202 ? 10.113 6.924 11.140 1.00 94.12 202 ASN A CA 1
ATOM 1652 C C . ASN A 1 202 ? 10.395 5.884 12.235 1.00 94.12 202 ASN A C 1
ATOM 1654 O O . ASN A 1 202 ? 11.450 5.256 12.252 1.00 94.12 202 ASN A O 1
ATOM 1658 N N . ASN A 1 203 ? 9.466 5.703 13.174 1.00 95.88 203 ASN A N 1
ATOM 1659 C CA . ASN A 1 203 ? 9.559 4.719 14.250 1.00 95.88 203 ASN A CA 1
ATOM 1660 C C . ASN A 1 203 ? 8.162 4.364 14.793 1.00 95.88 203 ASN A C 1
ATOM 1662 O O . ASN A 1 203 ? 7.157 4.951 14.394 1.00 95.88 203 ASN A O 1
ATOM 1666 N N . LYS A 1 204 ? 8.095 3.406 15.729 1.00 97.38 204 LYS A N 1
ATOM 1667 C CA . LYS A 1 204 ? 6.836 2.907 16.316 1.00 97.38 204 LYS A CA 1
ATOM 1668 C C . LYS A 1 204 ? 5.979 4.018 16.953 1.00 97.38 204 LYS A C 1
ATOM 1670 O O . LYS A 1 204 ? 4.776 4.068 16.714 1.00 97.38 204 LYS A O 1
ATOM 1675 N N . ARG A 1 205 ? 6.590 4.938 17.714 1.00 97.69 205 ARG A N 1
ATOM 1676 C CA . ARG A 1 205 ? 5.878 6.048 18.384 1.00 97.69 205 ARG A CA 1
ATOM 1677 C C . ARG A 1 205 ? 5.349 7.066 17.378 1.00 97.69 205 ARG A C 1
ATOM 1679 O O . ARG A 1 205 ? 4.215 7.519 17.492 1.00 97.69 205 ARG A O 1
ATOM 1686 N N . ASP A 1 206 ? 6.166 7.402 16.388 1.00 97.50 206 ASP A N 1
ATOM 1687 C CA . ASP A 1 206 ? 5.789 8.298 15.296 1.00 97.50 206 ASP A CA 1
ATOM 1688 C C . ASP A 1 206 ? 4.623 7.726 14.469 1.00 97.50 206 ASP A C 1
ATOM 1690 O O . ASP A 1 206 ? 3.719 8.448 14.061 1.00 97.50 206 ASP A O 1
ATOM 169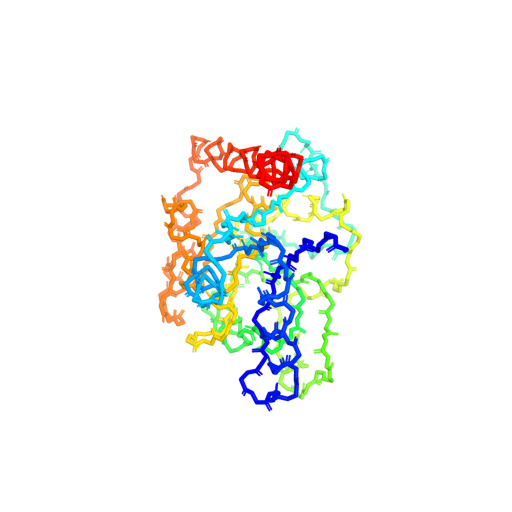4 N N . PHE A 1 207 ? 4.564 6.399 14.322 1.00 98.19 207 PHE A N 1
ATOM 1695 C CA . PHE A 1 207 ? 3.478 5.719 13.613 1.00 98.19 207 PHE A CA 1
ATOM 1696 C C . PHE A 1 207 ? 2.126 5.933 14.297 1.00 98.19 207 PHE A C 1
ATOM 1698 O O . PHE A 1 207 ? 1.152 6.297 13.641 1.00 98.19 207 PHE A O 1
ATOM 1705 N N . VAL A 1 208 ? 2.081 5.801 15.625 1.00 98.38 208 VAL A N 1
ATOM 1706 C CA . VAL A 1 208 ? 0.887 6.086 16.439 1.00 98.38 208 VAL A CA 1
ATOM 1707 C C . VAL A 1 208 ? 0.485 7.561 16.338 1.00 98.38 208 VAL A C 1
ATOM 1709 O O . VAL A 1 208 ? -0.697 7.869 16.186 1.00 98.38 208 VAL A O 1
ATOM 1712 N N . LYS A 1 209 ? 1.454 8.486 16.359 1.00 97.81 209 LYS A N 1
ATOM 1713 C CA . LYS A 1 209 ? 1.186 9.922 16.160 1.00 97.81 209 LYS A CA 1
ATOM 1714 C C . LYS A 1 209 ? 0.577 10.193 14.783 1.00 97.81 209 LYS A C 1
ATOM 1716 O O . LYS A 1 209 ? -0.435 10.881 14.690 1.00 97.81 209 LYS A O 1
ATOM 1721 N N . CYS A 1 210 ? 1.142 9.612 13.727 1.00 97.38 210 CYS A N 1
ATOM 1722 C CA . CYS A 1 210 ? 0.629 9.746 12.367 1.00 97.38 210 CYS A CA 1
ATOM 1723 C C . CYS A 1 210 ? -0.791 9.183 12.214 1.00 97.38 210 CYS A C 1
ATOM 1725 O O . CYS A 1 210 ? -1.604 9.797 11.525 1.00 97.38 210 CYS A O 1
ATOM 1727 N N . ILE A 1 211 ? -1.109 8.063 12.878 1.00 97.56 211 ILE A N 1
ATOM 1728 C CA . ILE A 1 211 ? -2.474 7.514 12.914 1.00 97.56 211 ILE A CA 1
ATOM 1729 C C . ILE A 1 211 ? -3.432 8.526 13.547 1.00 97.56 211 ILE A C 1
ATOM 1731 O O . ILE A 1 211 ? -4.424 8.880 12.918 1.00 97.56 211 ILE A O 1
ATOM 1735 N N . ASN A 1 212 ? -3.111 9.060 14.730 1.00 96.56 212 ASN A N 1
ATOM 1736 C CA . ASN A 1 212 ? -3.939 10.079 15.391 1.00 96.56 212 ASN A CA 1
ATOM 1737 C C . ASN A 1 212 ? -4.171 11.315 14.505 1.00 96.56 212 ASN A C 1
ATOM 1739 O O . ASN A 1 212 ? -5.296 11.797 14.394 1.00 96.56 212 ASN A O 1
ATOM 1743 N N . ILE A 1 213 ? -3.126 11.798 13.825 1.00 94.06 213 ILE A N 1
ATOM 1744 C CA . ILE A 1 213 ? -3.233 12.933 12.896 1.00 94.06 213 ILE A CA 1
ATOM 1745 C C . ILE A 1 213 ? -4.209 12.628 11.755 1.00 94.06 213 ILE A C 1
ATOM 1747 O O . ILE A 1 213 ? -5.002 13.497 11.394 1.00 94.06 213 ILE A O 1
ATOM 1751 N N . GLN A 1 214 ? -4.146 11.425 11.174 1.00 93.25 214 GLN A N 1
ATOM 1752 C CA . GLN A 1 214 ? -5.034 11.025 10.078 1.00 93.25 214 GLN A CA 1
ATOM 1753 C C . GLN A 1 214 ? -6.477 10.811 10.548 1.00 93.25 214 GLN A C 1
ATOM 1755 O O . GLN A 1 214 ? -7.407 11.199 9.841 1.00 93.25 214 GLN A O 1
ATOM 1760 N N . LEU A 1 215 ? -6.667 10.261 11.751 1.00 92.81 215 LEU A N 1
ATOM 1761 C CA . LEU A 1 215 ? -7.981 10.121 12.381 1.00 92.81 215 LEU A CA 1
ATOM 1762 C C . LEU A 1 215 ? -8.640 11.487 12.629 1.00 92.81 215 LEU A C 1
ATOM 1764 O O . LEU A 1 215 ? -9.829 11.644 12.371 1.00 92.81 215 LEU A O 1
ATOM 1768 N N . GLY A 1 216 ? -7.869 12.494 13.051 1.00 86.62 216 GLY A N 1
ATOM 1769 C CA . GLY A 1 216 ? -8.376 13.848 13.300 1.00 86.62 216 GLY A CA 1
ATOM 1770 C C . GLY A 1 216 ? -8.606 14.720 12.054 1.00 86.62 216 GLY A C 1
ATOM 1771 O O . GLY A 1 216 ? -9.261 15.753 12.157 1.00 86.62 216 GLY A O 1
ATOM 1772 N N . ASN A 1 217 ? -8.085 14.350 10.873 1.00 75.56 217 ASN A N 1
ATOM 1773 C CA . ASN A 1 217 ? -8.052 15.218 9.679 1.00 75.56 217 ASN A CA 1
ATOM 1774 C C . ASN A 1 217 ? -8.802 14.661 8.451 1.00 75.56 217 ASN A C 1
ATOM 1776 O O . ASN A 1 217 ? -8.314 14.722 7.318 1.00 75.56 217 ASN A O 1
ATOM 1780 N N . GLN A 1 218 ? -10.032 14.177 8.622 1.00 66.69 218 GLN A N 1
ATOM 1781 C CA . GLN A 1 218 ? -10.833 13.631 7.516 1.00 66.69 218 GLN A CA 1
ATOM 1782 C C . GLN A 1 218 ? -11.674 14.690 6.768 1.00 66.69 218 GLN A C 1
ATOM 1784 O O . GLN A 1 218 ? -12.901 14.630 6.717 1.00 66.69 218 GLN A O 1
ATOM 1789 N N . LYS A 1 219 ? -11.030 15.687 6.143 1.00 72.25 219 LYS A N 1
ATOM 1790 C CA . LYS A 1 219 ? -11.742 16.712 5.344 1.00 72.25 219 LYS A CA 1
ATOM 1791 C C . LYS A 1 219 ? -12.181 16.173 3.970 1.00 72.25 219 LYS A C 1
ATOM 1793 O O . LYS A 1 219 ? -11.392 15.517 3.292 1.00 72.25 219 LYS A O 1
ATOM 1798 N N . LYS A 1 220 ? -13.378 16.556 3.487 1.00 70.50 220 LYS A N 1
ATOM 1799 C CA . LYS A 1 220 ? -13.914 16.168 2.154 1.00 70.50 220 LYS A CA 1
ATOM 1800 C C . LYS A 1 220 ? -12.945 16.444 0.992 1.00 70.50 220 LYS A C 1
ATOM 1802 O O . LYS A 1 220 ? -12.740 15.565 0.162 1.00 70.50 220 LYS A O 1
ATOM 1807 N N . LYS A 1 221 ? -12.289 17.613 0.966 1.00 64.62 221 LYS A N 1
ATOM 1808 C CA . LYS A 1 221 ? -11.275 17.967 -0.055 1.00 64.62 221 LYS A CA 1
ATOM 1809 C C . LYS A 1 221 ? -10.110 16.965 -0.100 1.00 64.62 221 LYS A C 1
ATOM 1811 O O . LYS A 1 221 ? -9.631 16.599 -1.162 1.00 64.62 221 LYS A O 1
ATOM 1816 N N . SER A 1 222 ? -9.723 16.429 1.056 1.00 82.81 222 SER A N 1
ATOM 1817 C CA . SER A 1 222 ? -8.662 15.424 1.152 1.00 82.81 222 SER A CA 1
ATOM 1818 C C . SER A 1 222 ? -9.050 14.097 0.481 1.00 82.81 222 SER A C 1
ATOM 1820 O O . SER A 1 222 ? -8.187 13.395 -0.036 1.00 82.81 222 SER A O 1
ATOM 1822 N N . ILE A 1 223 ? -10.343 13.751 0.450 1.00 90.94 223 ILE A N 1
ATOM 1823 C CA . ILE A 1 223 ? -10.851 12.530 -0.195 1.00 90.94 223 ILE A CA 1
ATOM 1824 C C . ILE A 1 223 ? -10.782 12.652 -1.722 1.00 90.94 223 ILE A C 1
ATOM 1826 O O . ILE A 1 223 ? -10.318 11.722 -2.383 1.00 90.94 223 ILE A O 1
ATOM 1830 N N . SER A 1 224 ? -11.207 13.788 -2.290 1.00 92.25 224 SER A N 1
ATOM 1831 C CA . SER A 1 224 ? -11.184 14.001 -3.745 1.00 92.25 224 SER A CA 1
ATOM 1832 C C . SER A 1 224 ? -9.769 13.962 -4.316 1.00 92.25 224 SER A C 1
ATOM 1834 O O . SER A 1 224 ? -9.558 13.333 -5.353 1.00 92.25 224 SER A O 1
ATOM 1836 N N . ASP A 1 225 ? -8.802 14.557 -3.616 1.00 94.06 225 ASP A N 1
ATOM 1837 C CA . ASP A 1 225 ? -7.403 14.585 -4.051 1.00 94.06 225 ASP A CA 1
ATOM 1838 C C . ASP A 1 225 ? -6.800 13.172 -4.070 1.00 94.06 225 ASP A C 1
ATOM 1840 O O . ASP A 1 225 ? -6.157 12.770 -5.041 1.00 94.06 225 ASP A O 1
ATOM 1844 N N . ARG A 1 226 ? -7.092 12.361 -3.042 1.00 95.00 226 ARG A N 1
ATOM 1845 C CA . ARG A 1 226 ? -6.683 10.948 -2.994 1.00 95.00 226 ARG A CA 1
ATOM 1846 C C . ARG A 1 226 ? -7.263 10.144 -4.155 1.00 95.00 226 ARG A C 1
ATOM 1848 O O . ARG A 1 226 ? -6.530 9.437 -4.843 1.00 95.00 226 ARG A O 1
ATOM 1855 N N . ILE A 1 227 ? -8.557 10.301 -4.432 1.00 95.00 227 ILE A N 1
ATOM 1856 C CA . ILE A 1 227 ? -9.199 9.627 -5.569 1.00 95.00 227 ILE A CA 1
ATOM 1857 C C . ILE A 1 227 ? -8.557 10.076 -6.890 1.00 95.00 227 ILE A C 1
ATOM 1859 O O . ILE A 1 227 ? -8.372 9.255 -7.790 1.00 95.00 227 ILE A O 1
ATOM 1863 N N . MET A 1 228 ? -8.186 11.354 -7.015 1.00 94.75 228 MET A N 1
ATOM 1864 C CA . MET A 1 228 ? -7.503 11.865 -8.203 1.00 94.75 228 MET A CA 1
ATOM 1865 C C . MET A 1 228 ? -6.121 11.226 -8.392 1.00 94.75 228 MET A C 1
ATOM 1867 O O . MET A 1 228 ? -5.816 10.799 -9.502 1.00 94.75 228 MET A O 1
ATOM 1871 N N . ILE A 1 229 ? -5.325 11.071 -7.326 1.00 95.31 229 ILE A N 1
ATOM 1872 C CA . ILE A 1 229 ? -4.027 10.369 -7.378 1.00 95.31 229 ILE A CA 1
ATOM 1873 C C . ILE A 1 229 ? -4.187 8.957 -7.950 1.00 95.31 229 ILE A C 1
ATOM 1875 O O . ILE A 1 229 ? -3.414 8.540 -8.813 1.00 95.31 229 ILE A O 1
ATOM 1879 N N . ALA A 1 230 ? -5.194 8.211 -7.499 1.00 95.44 230 ALA A N 1
ATOM 1880 C CA . ALA A 1 230 ? -5.446 6.870 -8.016 1.00 95.44 230 ALA A CA 1
ATOM 1881 C C . ALA A 1 230 ? -5.927 6.873 -9.472 1.00 95.44 230 ALA A C 1
ATOM 1883 O O . ALA A 1 230 ? -5.516 6.022 -10.257 1.00 95.44 230 ALA A O 1
ATOM 1884 N N . LYS A 1 231 ? -6.769 7.840 -9.855 1.00 93.50 231 LYS A N 1
ATOM 1885 C CA . LYS A 1 231 ? -7.227 7.994 -11.242 1.00 93.50 231 LYS A CA 1
ATOM 1886 C C . LYS A 1 231 ? -6.086 8.310 -12.196 1.00 93.50 231 LYS A C 1
ATOM 1888 O O . LYS A 1 231 ? -6.083 7.773 -13.297 1.00 93.50 231 LYS A O 1
ATOM 1893 N N . THR A 1 232 ? -5.132 9.151 -11.802 1.00 93.38 232 THR A N 1
ATOM 1894 C CA . THR A 1 232 ? -3.960 9.447 -12.636 1.00 93.38 232 THR A CA 1
ATOM 1895 C C . THR A 1 232 ? -2.997 8.261 -12.684 1.00 93.38 232 THR A C 1
ATOM 1897 O O . THR A 1 232 ? -2.418 7.995 -13.735 1.00 93.38 232 THR A O 1
ATOM 1900 N N . ASN A 1 233 ? -2.905 7.482 -11.600 1.00 94.56 233 ASN A N 1
ATOM 1901 C CA . ASN A 1 233 ? -2.079 6.277 -11.488 1.00 94.56 233 ASN A CA 1
ATOM 1902 C C . ASN A 1 233 ? -2.908 4.982 -11.619 1.00 94.56 233 ASN A C 1
ATOM 1904 O O . ASN A 1 233 ? -2.824 4.084 -10.778 1.00 94.56 233 ASN A O 1
ATOM 1908 N N . ASN A 1 234 ? -3.721 4.876 -12.672 1.00 94.88 234 ASN A N 1
ATOM 1909 C CA . ASN A 1 234 ? -4.422 3.634 -13.011 1.00 94.88 234 ASN A CA 1
ATOM 1910 C C . ASN A 1 234 ? -3.593 2.766 -13.978 1.00 94.88 234 ASN A C 1
ATOM 1912 O O . ASN A 1 234 ? -2.710 3.279 -14.668 1.00 94.88 234 ASN A O 1
ATOM 1916 N N . TRP A 1 235 ? -3.850 1.456 -14.014 1.00 94.25 235 TRP A N 1
ATOM 1917 C CA . TRP A 1 235 ? -3.084 0.532 -14.863 1.00 94.25 235 TRP A CA 1
ATOM 1918 C C . TRP A 1 235 ? -3.193 0.858 -16.350 1.00 94.25 235 TRP A C 1
ATOM 1920 O O . TRP A 1 235 ? -2.201 0.760 -17.061 1.00 94.25 235 TRP A O 1
ATOM 1930 N N . GLU A 1 236 ? -4.356 1.303 -16.814 1.00 94.94 236 GLU A N 1
ATOM 1931 C CA . GLU A 1 236 ? -4.577 1.675 -18.208 1.00 94.94 236 GLU A CA 1
ATOM 1932 C C . GLU A 1 236 ? -3.639 2.818 -18.637 1.00 94.94 236 GLU A C 1
ATOM 1934 O O . GLU A 1 236 ? -3.050 2.775 -19.715 1.00 94.94 236 GLU A O 1
ATOM 1939 N N . ASN A 1 237 ? -3.431 3.809 -17.771 1.00 95.62 237 ASN A N 1
ATOM 1940 C CA . ASN A 1 237 ? -2.506 4.915 -17.990 1.00 95.62 237 ASN A CA 1
ATOM 1941 C C . ASN A 1 237 ? -1.044 4.464 -17.899 1.00 95.62 237 ASN A C 1
ATOM 1943 O O . ASN A 1 237 ? -0.245 4.890 -18.728 1.00 95.62 237 ASN A O 1
ATOM 1947 N N . LYS A 1 238 ? -0.690 3.593 -16.941 1.00 95.81 238 LYS A N 1
ATOM 1948 C CA . LYS A 1 238 ? 0.679 3.050 -16.825 1.00 95.81 238 LYS A CA 1
ATOM 1949 C C . LYS A 1 238 ? 1.077 2.252 -18.059 1.00 95.81 238 LYS A C 1
ATOM 1951 O O . LYS A 1 238 ? 2.155 2.453 -18.603 1.00 95.81 238 LYS A O 1
ATOM 1956 N N . ILE A 1 239 ? 0.169 1.420 -18.557 1.00 95.69 239 ILE A N 1
ATOM 1957 C CA . ILE A 1 239 ? 0.381 0.657 -19.785 1.00 95.69 239 ILE A CA 1
ATOM 1958 C C . ILE A 1 239 ? 0.515 1.592 -20.993 1.00 95.69 239 ILE A C 1
ATOM 1960 O O . ILE A 1 239 ? 1.441 1.423 -21.780 1.00 95.69 239 ILE A O 1
ATOM 1964 N N . LYS A 1 240 ? -0.327 2.629 -21.119 1.00 96.69 240 LYS A N 1
ATOM 1965 C CA . LYS A 1 240 ? -0.172 3.650 -22.176 1.00 96.69 240 LYS A CA 1
ATOM 1966 C C . LYS A 1 240 ? 1.183 4.361 -22.115 1.00 96.69 240 LYS A C 1
ATOM 1968 O O . LYS A 1 240 ? 1.783 4.619 -23.153 1.00 96.69 240 LYS A O 1
ATOM 1973 N N . GLU A 1 241 ? 1.669 4.674 -20.917 1.00 96.56 241 GLU A N 1
ATOM 1974 C CA . GLU A 1 241 ? 2.989 5.277 -20.713 1.00 96.56 241 GLU A CA 1
ATOM 1975 C C . GLU A 1 241 ? 4.117 4.340 -21.167 1.00 96.56 241 GLU A C 1
ATOM 1977 O O . GLU A 1 241 ? 5.032 4.785 -21.860 1.00 96.56 241 GLU A O 1
ATOM 1982 N N . MET A 1 242 ? 4.017 3.043 -20.859 1.00 96.62 242 MET A N 1
ATOM 1983 C CA . MET A 1 242 ? 4.962 2.032 -21.344 1.00 96.62 242 MET A CA 1
ATOM 1984 C C . MET A 1 242 ? 4.933 1.918 -22.871 1.00 96.62 242 MET A C 1
ATOM 1986 O O . MET A 1 242 ? 5.985 1.993 -23.505 1.00 96.62 242 MET A O 1
ATOM 1990 N N . PHE A 1 243 ? 3.745 1.806 -23.476 1.00 96.94 243 PHE A N 1
ATOM 1991 C CA . PHE A 1 243 ? 3.604 1.720 -24.933 1.00 96.94 243 PHE A CA 1
ATOM 1992 C C . PHE A 1 243 ? 4.162 2.950 -25.644 1.00 96.94 243 PHE A C 1
ATOM 1994 O O . PHE A 1 243 ? 4.892 2.803 -26.612 1.00 96.94 243 PHE A O 1
ATOM 2001 N N . LYS A 1 244 ? 3.965 4.154 -25.096 1.00 97.12 244 LYS A N 1
ATOM 2002 C CA . LYS A 1 244 ? 4.577 5.371 -25.645 1.00 97.12 244 LYS A CA 1
ATOM 2003 C C . LYS A 1 244 ? 6.106 5.277 -25.737 1.00 97.12 244 LYS A C 1
ATOM 2005 O O . LYS A 1 244 ? 6.687 5.790 -26.691 1.00 97.12 244 LYS A O 1
ATOM 2010 N N . GLN A 1 245 ? 6.770 4.669 -24.751 1.00 96.44 245 GLN A N 1
ATOM 2011 C CA . GLN A 1 245 ? 8.224 4.475 -24.805 1.00 96.44 245 GLN A CA 1
ATOM 2012 C C . GLN A 1 245 ? 8.610 3.347 -25.759 1.00 96.44 245 GLN A C 1
ATOM 2014 O O . GLN A 1 245 ? 9.617 3.466 -26.450 1.00 96.44 245 GLN A O 1
ATOM 2019 N N . ILE A 1 246 ? 7.808 2.281 -25.813 1.00 95.56 246 ILE A N 1
ATOM 2020 C CA . ILE A 1 246 ? 7.978 1.182 -26.766 1.00 95.56 246 ILE A CA 1
ATOM 2021 C C . ILE A 1 246 ? 7.907 1.715 -28.195 1.00 95.56 246 ILE A C 1
ATOM 2023 O O . ILE A 1 246 ? 8.902 1.618 -28.898 1.00 95.56 246 ILE A O 1
ATOM 2027 N N . ASP A 1 247 ? 6.820 2.372 -28.584 1.00 95.25 247 ASP A N 1
ATOM 2028 C CA . ASP A 1 247 ? 6.603 2.867 -29.949 1.00 95.25 247 ASP A CA 1
ATOM 2029 C C . ASP A 1 247 ? 7.665 3.891 -30.378 1.00 95.25 247 ASP A C 1
ATOM 2031 O O . ASP A 1 247 ? 7.996 4.019 -31.553 1.00 95.25 247 ASP A O 1
ATOM 2035 N N . LYS A 1 248 ? 8.224 4.637 -29.418 1.00 94.38 248 LYS A N 1
ATOM 2036 C CA . LYS A 1 248 ? 9.274 5.629 -29.674 1.00 94.38 248 LYS A CA 1
ATOM 2037 C C . LYS A 1 248 ? 10.667 5.011 -29.836 1.00 94.38 248 LYS A C 1
ATOM 2039 O O . LYS A 1 248 ? 11.535 5.618 -30.465 1.00 94.38 248 LYS A O 1
ATOM 2044 N N . HIS A 1 249 ? 10.937 3.879 -29.187 1.00 90.56 249 HIS A N 1
ATOM 2045 C CA . HIS A 1 249 ? 12.300 3.371 -29.008 1.00 90.56 249 HIS A CA 1
ATOM 2046 C C . HIS A 1 249 ? 12.525 1.933 -29.482 1.00 90.56 249 HIS A C 1
ATOM 2048 O O . HIS A 1 249 ? 13.695 1.516 -29.513 1.00 90.56 249 HIS A O 1
ATOM 2054 N N . LEU A 1 250 ? 11.467 1.198 -29.833 1.00 85.50 250 LEU A N 1
ATOM 2055 C CA . LEU A 1 250 ? 11.499 -0.055 -30.587 1.00 85.50 250 LEU A CA 1
ATOM 2056 C C . LEU A 1 250 ? 11.393 0.238 -32.074 1.00 85.50 250 LEU A C 1
ATOM 2058 O O . LEU A 1 250 ? 12.385 -0.160 -32.731 1.00 85.50 250 LEU A O 1
#